Protein AF-A0A1H2UIV8-F1 (afdb_monomer_lite)

InterPro domains:
  IPR013785 Aldolase-type TIM barrel [G3DSA:3.20.20.70] (62-214)

Structure (mmCIF, N/CA/C/O backbone):
data_AF-A0A1H2UIV8-F1
#
_entry.id   AF-A0A1H2UIV8-F1
#
loop_
_atom_site.group_PDB
_atom_site.id
_atom_site.type_symbol
_atom_site.label_atom_id
_atom_site.label_alt_id
_atom_site.label_comp_id
_atom_site.label_asym_id
_atom_site.label_entity_id
_atom_site.label_seq_id
_atom_site.pdbx_PDB_ins_code
_atom_site.Cartn_x
_atom_site.Cartn_y
_atom_site.Cartn_z
_atom_site.occupancy
_atom_site.B_iso_or_equiv
_atom_site.auth_seq_id
_atom_site.auth_comp_id
_atom_site.auth_asym_id
_atom_site.auth_atom_id
_atom_site.pdbx_PDB_model_num
ATOM 1 N N . MET A 1 1 ? -12.395 -22.781 -63.099 1.00 47.41 1 MET A N 1
ATOM 2 C CA . MET A 1 1 ? -11.623 -22.324 -61.925 1.00 47.41 1 MET A CA 1
ATOM 3 C C . MET A 1 1 ? -11.195 -20.885 -62.172 1.00 47.41 1 MET A C 1
ATOM 5 O O . MET A 1 1 ? -10.240 -20.660 -62.896 1.00 47.41 1 MET A O 1
ATOM 9 N N . LEU A 1 2 ? -11.967 -19.926 -61.655 1.00 35.97 2 LEU A N 1
ATOM 10 C CA . LEU A 1 2 ? -11.591 -18.515 -61.537 1.00 35.97 2 LEU A CA 1
ATOM 11 C C . LEU A 1 2 ? -12.492 -17.921 -60.441 1.00 35.97 2 LEU A C 1
ATOM 13 O O . LEU A 1 2 ? -13.678 -17.691 -60.660 1.00 35.97 2 LEU A O 1
ATOM 17 N N . CYS A 1 3 ? -11.963 -17.813 -59.221 1.00 37.47 3 CYS A N 1
ATOM 18 C CA . CYS A 1 3 ? -12.680 -17.263 -58.073 1.00 37.47 3 CYS A CA 1
ATOM 19 C C . CYS A 1 3 ? -12.741 -15.738 -58.191 1.00 37.47 3 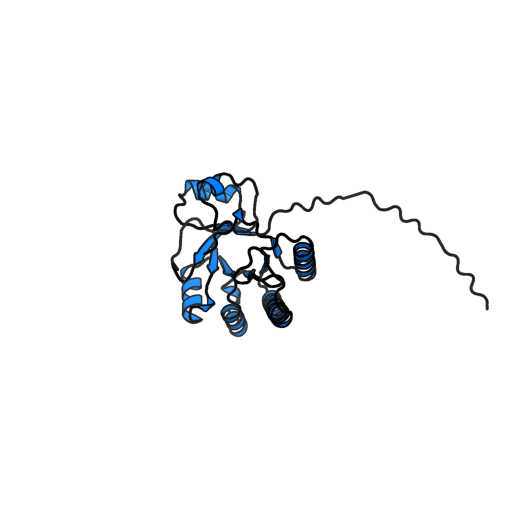CYS A C 1
ATOM 21 O O . CYS A 1 3 ? -11.736 -15.060 -57.983 1.00 37.47 3 CYS A O 1
ATOM 23 N N . LEU A 1 4 ? -13.921 -15.203 -58.503 1.00 37.12 4 LEU A N 1
ATOM 24 C CA . LEU A 1 4 ? -14.198 -13.772 -58.460 1.00 37.12 4 LEU A CA 1
ATOM 25 C C . LEU A 1 4 ? -14.588 -13.392 -57.021 1.00 37.12 4 LEU A C 1
ATOM 27 O O . LEU A 1 4 ? -15.715 -13.624 -56.587 1.00 37.12 4 LEU A O 1
ATOM 31 N N . PHE A 1 5 ? -13.638 -12.856 -56.254 1.00 44.06 5 PHE A N 1
ATOM 32 C CA . PHE A 1 5 ? -13.903 -12.296 -54.927 1.00 44.06 5 PHE A CA 1
ATOM 33 C C . PHE A 1 5 ? -14.648 -10.960 -55.067 1.00 44.06 5 PHE A C 1
ATOM 35 O O . PHE A 1 5 ? -14.071 -9.954 -55.476 1.00 44.06 5 PHE A O 1
ATOM 42 N N . LEU A 1 6 ? -15.929 -10.943 -54.694 1.00 41.44 6 LEU A N 1
ATOM 43 C CA . LEU A 1 6 ? -16.687 -9.715 -54.456 1.00 41.44 6 LEU A CA 1
ATOM 44 C C . LEU A 1 6 ? -16.214 -9.088 -53.135 1.00 41.44 6 LEU A C 1
ATOM 46 O O . LEU A 1 6 ? -16.536 -9.570 -52.050 1.00 41.44 6 LEU A O 1
ATOM 50 N N . LEU A 1 7 ? -15.442 -8.003 -53.225 1.00 42.12 7 LEU A N 1
ATOM 51 C CA . LEU A 1 7 ? -15.132 -7.133 -52.090 1.00 42.12 7 LEU A CA 1
ATOM 52 C C . LEU A 1 7 ? -16.384 -6.327 -51.722 1.00 42.12 7 LEU A C 1
ATOM 54 O O . LEU A 1 7 ? -16.645 -5.261 -52.276 1.00 42.12 7 LEU A O 1
ATOM 58 N N . VAL A 1 8 ? -17.163 -6.832 -50.765 1.00 48.50 8 VAL A N 1
ATOM 59 C CA . VAL A 1 8 ? -18.201 -6.041 -50.097 1.00 48.50 8 VAL A CA 1
ATOM 60 C C . VAL A 1 8 ? -17.497 -5.063 -49.156 1.00 48.50 8 VAL A C 1
ATOM 62 O O . VAL A 1 8 ? -17.043 -5.423 -48.070 1.00 48.50 8 VAL A O 1
ATOM 65 N N . GLY A 1 9 ? -17.363 -3.814 -49.602 1.00 37.59 9 GLY A N 1
ATOM 66 C CA . GLY A 1 9 ? -16.845 -2.710 -48.802 1.00 37.59 9 GLY A CA 1
ATOM 67 C C . GLY A 1 9 ? -17.795 -2.374 -47.656 1.00 37.59 9 GLY A C 1
ATOM 68 O O . GLY A 1 9 ? -18.683 -1.536 -47.798 1.00 37.59 9 GLY A O 1
ATOM 69 N N . CYS A 1 10 ? -17.597 -3.010 -46.503 1.00 34.31 10 CYS A N 1
ATOM 70 C CA . CYS A 1 10 ? -18.292 -2.660 -45.273 1.00 34.31 10 CYS A CA 1
ATOM 71 C C . CYS A 1 10 ? -17.684 -1.359 -44.718 1.00 34.31 10 CYS A C 1
ATOM 73 O O . CYS A 1 10 ? -16.711 -1.371 -43.966 1.00 34.31 10 CYS A O 1
ATOM 75 N N . HIS A 1 11 ? -18.232 -0.215 -45.132 1.00 40.38 11 HIS A N 1
ATOM 76 C CA . HIS A 1 11 ? -17.951 1.081 -44.515 1.00 40.38 11 HIS A CA 1
ATOM 77 C C . HIS A 1 11 ? -18.606 1.130 -43.129 1.00 40.38 11 HIS A C 1
ATOM 79 O O . HIS A 1 11 ? -19.715 1.640 -42.959 1.00 40.38 11 HIS A O 1
ATOM 85 N N . SER A 1 12 ? -17.919 0.617 -42.108 1.00 43.97 12 SER A N 1
ATOM 86 C CA . SER A 1 12 ? -18.290 0.908 -40.726 1.00 43.97 12 SER A CA 1
ATOM 87 C C . SER A 1 12 ? -17.950 2.370 -40.430 1.00 43.97 12 SER A C 1
ATOM 89 O O . SER A 1 12 ? -16.787 2.717 -40.210 1.00 43.97 12 SER A O 1
ATOM 91 N N . LYS A 1 13 ? -18.965 3.241 -40.425 1.00 35.44 13 LYS A N 1
ATOM 92 C CA . LYS A 1 13 ? -18.858 4.567 -39.801 1.00 35.44 13 LYS A CA 1
ATOM 93 C C . LYS A 1 13 ? -18.381 4.371 -38.353 1.00 35.44 13 LYS A C 1
ATOM 95 O O . LYS A 1 13 ? -18.940 3.514 -37.664 1.00 35.44 13 LYS A O 1
ATOM 100 N N . PRO A 1 14 ? -17.377 5.120 -37.865 1.00 34.34 14 PRO A N 1
ATOM 101 C CA . PRO A 1 14 ? -16.978 5.010 -36.473 1.00 34.34 14 PRO A CA 1
ATOM 102 C C . PRO A 1 14 ? -18.152 5.460 -35.603 1.00 34.34 14 PRO A C 1
ATOM 104 O O . PRO A 1 14 ? -18.616 6.595 -35.708 1.00 34.34 14 PRO A O 1
ATOM 107 N N . SER A 1 15 ? -18.650 4.536 -34.780 1.00 34.06 15 SER A N 1
ATOM 108 C CA . SER A 1 15 ? -19.688 4.794 -33.787 1.00 34.06 15 SER A CA 1
ATOM 109 C C . SER A 1 15 ? -19.256 5.957 -32.897 1.00 34.06 15 SER A C 1
ATOM 111 O O . SER A 1 15 ? -18.305 5.866 -32.120 1.00 34.06 15 SER A O 1
ATOM 113 N N . SER A 1 16 ? -19.952 7.075 -33.048 1.00 39.78 16 SER A N 1
ATOM 114 C CA . SER A 1 16 ? -19.760 8.304 -32.299 1.00 39.78 16 SER A CA 1
ATOM 115 C C . SER A 1 16 ? -20.585 8.291 -31.018 1.00 39.78 16 SER A C 1
ATOM 117 O O . SER A 1 16 ? -21.352 9.216 -30.801 1.00 39.78 16 SER A O 1
ATOM 119 N N . HIS A 1 17 ? -20.462 7.282 -30.157 1.00 33.59 17 HIS A N 1
ATOM 120 C CA . HIS A 1 17 ? -21.068 7.353 -28.829 1.00 33.59 17 HIS A CA 1
ATOM 121 C C . HIS A 1 17 ? -20.168 6.724 -27.775 1.00 33.59 17 HIS A C 1
ATOM 123 O O . HIS A 1 17 ? -19.656 5.623 -27.932 1.00 33.59 17 HIS A O 1
ATOM 129 N N . ILE A 1 18 ? -20.035 7.479 -26.683 1.00 37.38 18 ILE A N 1
ATOM 130 C CA . ILE A 1 18 ? -19.289 7.176 -25.466 1.00 37.38 18 ILE A CA 1
ATOM 131 C C . ILE A 1 18 ? -17.785 7.492 -25.579 1.00 37.38 18 ILE A C 1
ATOM 133 O O . ILE A 1 18 ? -16.895 6.647 -25.526 1.00 37.38 18 ILE A O 1
ATOM 137 N N . LYS A 1 19 ? -17.486 8.801 -25.595 1.00 30.59 19 LYS A N 1
ATOM 138 C CA . LYS A 1 19 ? -16.380 9.313 -24.774 1.00 30.59 19 LYS A CA 1
ATOM 139 C C . LYS A 1 19 ? -16.715 8.962 -23.324 1.00 30.59 19 LYS A C 1
ATOM 141 O O . LYS A 1 19 ? -17.246 9.804 -22.599 1.00 30.59 19 LYS A O 1
ATOM 146 N N . ASP A 1 20 ? -16.433 7.730 -22.914 1.00 32.09 20 ASP A N 1
ATOM 147 C CA . ASP A 1 20 ? -16.317 7.421 -21.501 1.00 32.09 20 ASP A CA 1
ATOM 148 C C . ASP A 1 20 ? -15.222 8.342 -20.996 1.00 32.09 20 ASP A C 1
ATOM 150 O O . ASP A 1 20 ? -14.027 8.168 -21.258 1.00 32.09 20 ASP A O 1
ATOM 154 N N . ARG A 1 21 ? -15.646 9.401 -20.306 1.00 31.81 21 ARG A N 1
ATOM 155 C CA . ARG A 1 21 ? -14.775 10.077 -19.368 1.00 31.81 21 ARG A CA 1
ATOM 156 C C . ARG A 1 21 ? -14.353 8.964 -18.432 1.00 31.81 21 ARG A C 1
ATOM 158 O O . ARG A 1 21 ? -15.127 8.561 -17.571 1.00 31.81 21 ARG A O 1
ATOM 165 N N . ILE A 1 22 ? -13.143 8.449 -18.627 1.00 31.48 22 ILE A N 1
ATOM 166 C CA . ILE A 1 22 ? -12.438 7.693 -17.606 1.00 31.48 22 ILE A CA 1
ATOM 167 C C . ILE A 1 22 ? -12.382 8.663 -16.433 1.00 31.48 22 ILE A C 1
ATOM 169 O O . ILE A 1 22 ? -11.531 9.553 -16.372 1.00 31.48 22 ILE A O 1
ATOM 173 N N . HIS A 1 23 ? -13.375 8.573 -15.553 1.00 31.38 23 HIS A N 1
ATOM 174 C CA . HIS A 1 23 ? -13.353 9.245 -14.281 1.00 31.38 23 HIS A CA 1
ATOM 175 C C . HIS A 1 23 ? -12.141 8.644 -13.589 1.00 31.38 23 HIS A C 1
ATOM 177 O O . HIS A 1 23 ? -12.182 7.521 -13.097 1.00 31.38 23 HIS A O 1
ATOM 183 N N . TYR A 1 24 ? -11.030 9.379 -13.616 1.00 39.09 24 TYR A N 1
ATOM 184 C CA . TYR A 1 24 ? -9.859 9.132 -12.792 1.00 39.09 24 TYR A CA 1
ATOM 185 C C . TYR A 1 24 ? -10.257 9.348 -11.325 1.00 39.09 24 TYR A C 1
ATOM 187 O O . TYR A 1 24 ? -9.780 10.272 -10.659 1.00 39.09 24 TYR A O 1
ATOM 195 N N . ASN A 1 25 ? -11.136 8.493 -10.803 1.00 47.69 25 ASN A N 1
ATOM 196 C CA . ASN A 1 25 ? -11.145 8.195 -9.390 1.00 47.69 25 ASN A CA 1
ATOM 197 C C . ASN A 1 25 ? -9.782 7.550 -9.154 1.00 47.69 25 ASN A C 1
ATOM 199 O O . ASN A 1 25 ? -9.491 6.470 -9.660 1.00 47.69 25 ASN A O 1
ATOM 203 N N . SER A 1 26 ? -8.864 8.284 -8.529 1.00 60.28 26 SER A N 1
ATOM 204 C CA . SER A 1 26 ? -7.561 7.704 -8.216 1.00 60.28 26 SER A CA 1
ATOM 205 C C . SER A 1 26 ? -7.791 6.578 -7.229 1.00 60.28 26 SER A C 1
ATOM 207 O O . SER A 1 26 ? -8.151 6.837 -6.082 1.00 60.28 26 SER A O 1
ATOM 209 N N . GLU A 1 27 ? -7.569 5.353 -7.695 1.00 82.19 27 GLU A N 1
ATOM 210 C CA . GLU A 1 27 ? -7.678 4.131 -6.899 1.00 82.19 27 GLU A CA 1
ATOM 211 C C . GLU A 1 27 ? -6.894 4.241 -5.592 1.00 82.19 27 GLU A C 1
ATOM 213 O O . GLU A 1 27 ? -7.384 3.870 -4.531 1.00 82.19 27 GLU A O 1
ATOM 218 N N . MET A 1 28 ? -5.711 4.856 -5.643 1.00 89.44 28 MET A N 1
ATOM 219 C CA . MET A 1 28 ? -4.940 5.170 -4.451 1.00 89.44 28 MET A CA 1
ATOM 220 C C . MET A 1 28 ? -4.302 6.558 -4.536 1.00 89.44 28 MET A C 1
ATOM 222 O O . MET A 1 28 ? -3.838 6.985 -5.597 1.00 89.44 28 MET A O 1
ATOM 226 N N . GLY A 1 29 ? -4.278 7.271 -3.414 1.00 90.62 29 GLY A N 1
ATOM 227 C CA . GLY A 1 29 ? -3.464 8.462 -3.205 1.00 90.62 29 GLY A CA 1
ATOM 228 C C . GLY A 1 29 ? -2.540 8.251 -2.017 1.00 90.62 29 GLY A C 1
ATOM 229 O O . GLY A 1 29 ? -3.022 7.992 -0.925 1.00 90.62 29 GLY A O 1
ATOM 230 N N . ILE A 1 30 ? -1.227 8.381 -2.207 1.00 91.56 30 ILE A N 1
ATOM 231 C CA . ILE A 1 30 ? -0.257 8.388 -1.103 1.00 91.56 30 ILE A CA 1
ATOM 232 C C . ILE A 1 30 ? 0.207 9.824 -0.899 1.00 91.56 30 ILE A C 1
ATOM 234 O O . ILE A 1 30 ? 0.962 10.338 -1.720 1.00 91.56 30 ILE A O 1
ATOM 238 N N . LEU A 1 31 ? -0.282 10.471 0.160 1.00 91.75 31 LEU A N 1
ATOM 239 C CA . LEU A 1 31 ? -0.036 11.879 0.497 1.00 91.75 31 LEU A CA 1
ATOM 240 C C . LEU A 1 31 ? 0.735 12.018 1.820 1.00 91.75 31 LEU A C 1
ATOM 242 O O . LEU A 1 31 ? 0.521 12.946 2.595 1.00 91.75 31 LEU A O 1
ATOM 246 N N . THR A 1 32 ? 1.636 11.083 2.109 1.00 89.81 32 THR A N 1
ATOM 247 C CA . THR A 1 32 ? 2.347 11.001 3.396 1.00 89.81 32 THR A CA 1
ATOM 248 C C . THR A 1 32 ? 3.372 12.115 3.598 1.00 89.81 32 THR A C 1
ATOM 250 O O . THR A 1 32 ? 3.839 12.309 4.714 1.00 89.81 32 THR A O 1
ATOM 253 N N . GLY A 1 33 ? 3.729 12.834 2.528 1.00 84.88 33 GLY A N 1
ATOM 254 C CA . GLY A 1 33 ? 4.638 13.979 2.576 1.00 84.88 33 GLY A CA 1
ATOM 255 C C . GLY A 1 33 ? 3.985 15.345 2.715 1.00 84.88 33 GLY A C 1
ATOM 256 O O . GLY A 1 33 ? 4.703 16.336 2.837 1.00 84.88 33 GLY A O 1
ATOM 257 N N . MET A 1 34 ? 2.657 15.422 2.630 1.00 87.56 34 MET A N 1
ATOM 258 C CA . MET A 1 34 ? 1.950 16.695 2.729 1.00 87.56 34 MET A CA 1
ATOM 259 C C . MET A 1 34 ? 1.847 17.139 4.186 1.00 87.56 34 MET A C 1
ATOM 261 O O . MET A 1 34 ? 1.548 16.339 5.074 1.00 87.56 34 MET A O 1
ATOM 265 N N . LYS A 1 35 ? 2.049 18.436 4.423 1.00 89.81 35 LYS A N 1
ATOM 266 C CA . LYS A 1 35 ? 1.724 19.067 5.705 1.00 89.81 35 LYS A CA 1
ATOM 267 C C . LYS A 1 35 ? 0.205 19.098 5.906 1.00 89.81 35 LYS A C 1
ATOM 269 O O . LYS A 1 35 ? -0.557 19.062 4.938 1.00 89.81 35 LYS A O 1
ATOM 274 N N . LYS A 1 36 ? -0.241 19.217 7.160 1.00 93.06 36 LYS A N 1
ATOM 275 C CA . LYS A 1 36 ? -1.670 19.284 7.515 1.00 93.06 36 LYS A CA 1
ATOM 276 C C . LYS A 1 36 ? -2.423 20.353 6.712 1.00 93.06 36 LYS A C 1
ATOM 278 O O . LYS A 1 36 ? -3.457 20.053 6.130 1.00 93.06 36 LYS A O 1
ATOM 283 N N . ASP A 1 37 ? -1.893 21.569 6.616 1.00 92.25 37 ASP A N 1
ATOM 284 C CA . ASP A 1 37 ? -2.519 22.679 5.882 1.00 92.25 37 ASP A CA 1
ATOM 285 C C . ASP A 1 37 ? -2.687 22.395 4.378 1.00 92.25 37 ASP A C 1
ATOM 287 O O . ASP A 1 37 ? -3.613 22.903 3.749 1.00 92.25 37 ASP A O 1
ATOM 291 N N . GLN A 1 38 ? -1.816 21.564 3.801 1.00 91.81 38 GLN A N 1
ATOM 292 C CA . GLN A 1 38 ? -1.924 21.095 2.420 1.00 91.81 38 GLN A CA 1
ATOM 293 C C . GLN A 1 38 ? -2.959 19.972 2.294 1.00 91.81 38 GLN A C 1
ATOM 295 O O . GLN A 1 38 ? -3.763 19.983 1.360 1.00 91.81 38 GLN A O 1
ATOM 300 N N . LEU A 1 39 ? -2.976 19.031 3.246 1.00 93.06 39 LEU A N 1
ATOM 301 C CA . LEU A 1 39 ? -3.976 17.961 3.312 1.00 93.06 39 LEU A CA 1
ATOM 302 C C . LEU A 1 39 ? -5.395 18.527 3.434 1.00 93.06 39 LEU A C 1
ATOM 304 O O . LEU A 1 39 ? -6.294 18.048 2.752 1.00 93.06 39 LEU A O 1
ATOM 308 N N . MET A 1 40 ? -5.593 19.592 4.214 1.00 95.31 40 MET A N 1
ATOM 309 C CA . MET A 1 40 ? -6.903 20.241 4.389 1.00 95.31 40 MET A CA 1
ATOM 310 C C . MET A 1 40 ? -7.373 21.045 3.164 1.00 95.31 40 MET A C 1
ATOM 312 O O . MET A 1 40 ? -8.449 21.636 3.174 1.00 95.31 40 MET A O 1
ATOM 316 N N . LYS A 1 41 ? -6.581 21.078 2.087 1.00 94.25 41 LYS A N 1
ATOM 317 C CA . LYS A 1 41 ? -6.914 21.756 0.823 1.00 94.25 41 LYS A CA 1
ATOM 318 C C . LYS A 1 41 ? -7.116 20.778 -0.334 1.00 94.25 41 LYS A C 1
ATOM 320 O O . LYS A 1 41 ? -7.303 21.213 -1.475 1.00 94.25 41 LYS A O 1
ATOM 325 N N . ILE A 1 42 ? -7.052 19.465 -0.089 1.00 92.00 42 ILE A N 1
ATOM 326 C CA . ILE A 1 42 ? -7.248 18.486 -1.160 1.00 92.00 42 ILE A CA 1
ATOM 327 C C . ILE A 1 42 ? -8.678 18.587 -1.697 1.00 92.00 42 ILE A C 1
ATOM 329 O O . ILE A 1 42 ? -9.647 18.633 -0.952 1.00 92.00 42 ILE A O 1
ATOM 333 N N . LYS A 1 43 ? -8.805 18.622 -3.024 1.00 90.31 43 LYS A N 1
ATOM 334 C CA . LYS A 1 43 ? -10.109 18.611 -3.709 1.00 90.31 43 LYS A CA 1
ATOM 335 C C . LYS A 1 43 ? -10.434 17.243 -4.299 1.00 90.31 43 LYS A C 1
ATOM 337 O O . LYS A 1 43 ? -11.593 16.887 -4.478 1.00 90.31 43 LYS A O 1
ATOM 342 N N . LYS A 1 44 ? -9.392 16.474 -4.621 1.00 88.88 44 LYS A N 1
ATOM 343 C CA . LYS A 1 44 ? -9.517 15.174 -5.274 1.00 88.88 44 LYS A CA 1
ATOM 344 C C . LYS A 1 44 ? -10.083 14.137 -4.302 1.00 88.88 44 LYS A C 1
ATOM 346 O O . LYS A 1 44 ? -9.710 14.141 -3.133 1.00 88.88 44 LYS A O 1
ATOM 351 N N . LYS A 1 45 ? -10.945 13.252 -4.807 1.00 91.38 45 LYS A N 1
ATOM 352 C CA . LYS A 1 45 ? -11.401 12.055 -4.096 1.00 91.38 45 LYS A CA 1
ATOM 353 C C . LYS A 1 45 ? -10.557 10.838 -4.478 1.00 91.38 45 LYS A C 1
ATOM 355 O O . LYS A 1 45 ? -10.056 10.741 -5.603 1.00 91.38 45 LYS A O 1
ATOM 360 N N . TYR A 1 46 ? -10.394 9.929 -3.531 1.00 91.88 46 TYR A N 1
ATOM 361 C CA . TYR A 1 46 ? -9.608 8.711 -3.675 1.00 91.88 46 TYR A CA 1
ATOM 362 C C . TYR A 1 46 ? -10.429 7.508 -3.224 1.00 91.88 46 TYR A C 1
ATOM 364 O O . TYR A 1 46 ? -11.201 7.604 -2.273 1.00 91.88 46 TYR A O 1
ATOM 372 N N . ASN A 1 47 ? -10.240 6.358 -3.865 1.00 92.31 47 ASN A N 1
ATOM 373 C CA . ASN A 1 47 ? -10.813 5.122 -3.336 1.00 92.31 47 ASN A CA 1
ATOM 374 C C . ASN A 1 47 ? -10.057 4.719 -2.054 1.00 92.31 47 ASN A C 1
ATOM 376 O O . ASN A 1 47 ? -10.652 4.552 -0.994 1.00 92.31 47 ASN A O 1
ATOM 380 N N . ARG A 1 48 ? -8.720 4.705 -2.111 1.00 93.88 48 ARG A N 1
ATOM 381 C CA . ARG A 1 48 ? -7.832 4.514 -0.956 1.00 93.88 48 ARG A CA 1
ATOM 382 C C . ARG A 1 48 ? -6.946 5.748 -0.768 1.00 93.88 48 ARG A C 1
ATOM 384 O O . ARG A 1 48 ? -6.225 6.140 -1.683 1.00 93.88 48 ARG A O 1
ATOM 391 N N . LEU A 1 49 ? -6.965 6.375 0.402 1.00 95.38 49 LEU A N 1
ATOM 392 C CA . LEU A 1 49 ? -6.097 7.516 0.719 1.00 95.38 49 LEU A CA 1
ATOM 393 C C . LEU A 1 49 ? -5.140 7.151 1.851 1.00 95.38 49 LEU A C 1
ATOM 395 O O . LEU A 1 49 ? -5.585 6.822 2.940 1.00 95.38 49 LEU A O 1
ATOM 399 N N . VAL A 1 50 ? -3.835 7.242 1.607 1.00 95.44 50 VAL A N 1
ATOM 400 C CA . VAL A 1 50 ? -2.774 7.006 2.590 1.00 95.44 50 VAL A CA 1
ATO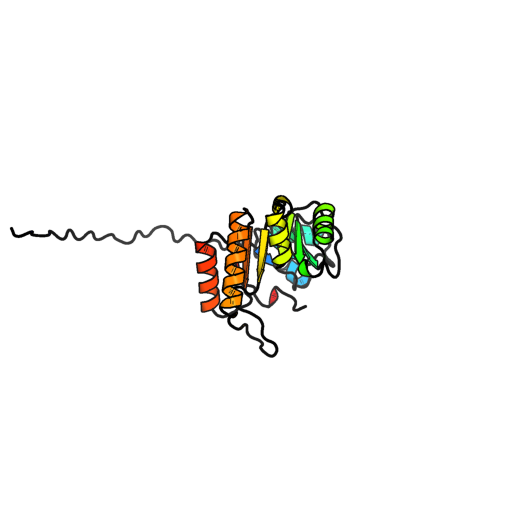M 401 C C . VAL A 1 50 ? -2.180 8.342 3.024 1.00 95.44 50 VAL A C 1
ATOM 403 O O . VAL A 1 50 ? -1.707 9.117 2.188 1.00 95.44 50 VAL A O 1
ATOM 406 N N . VAL A 1 51 ? -2.157 8.603 4.328 1.00 95.56 51 VAL A N 1
ATOM 407 C CA . VAL A 1 51 ? -1.595 9.828 4.925 1.00 95.56 51 VAL A CA 1
ATOM 408 C C . VAL A 1 51 ? -0.719 9.500 6.133 1.00 95.56 51 VAL A C 1
ATOM 410 O O . VAL A 1 51 ? -0.784 8.405 6.691 1.00 95.56 51 VAL A O 1
ATOM 413 N N . SER A 1 52 ? 0.114 10.456 6.547 1.00 93.38 52 SER A N 1
ATOM 414 C CA . SER A 1 52 ? 0.725 10.411 7.879 1.00 93.38 52 SER A CA 1
ATOM 415 C C . SER A 1 52 ? -0.343 10.735 8.925 1.00 93.38 52 SER A C 1
ATOM 417 O O . SER A 1 52 ? -1.097 11.687 8.743 1.00 93.38 52 SER A O 1
ATOM 419 N N . SER A 1 53 ? -0.409 9.968 10.014 1.00 92.31 53 SER A N 1
ATOM 420 C CA . SER A 1 53 ? -1.350 10.213 11.117 1.00 92.31 53 SER A CA 1
ATOM 421 C C . SER A 1 53 ? -0.886 11.316 12.075 1.00 92.31 53 SER A C 1
ATOM 423 O O . SER A 1 53 ? -1.692 11.862 12.829 1.00 92.31 53 SER A O 1
ATOM 425 N N . LYS A 1 54 ? 0.410 11.658 12.063 1.00 90.50 54 LYS A N 1
ATOM 426 C CA . LYS A 1 54 ? 1.013 12.580 13.031 1.00 90.50 54 LYS A CA 1
ATOM 427 C C . LYS A 1 54 ? 0.386 13.975 12.938 1.00 90.50 54 LYS A C 1
ATOM 429 O O . LYS A 1 54 ? 0.473 14.629 11.903 1.00 90.50 54 LYS A O 1
ATOM 434 N N . GLY A 1 55 ? -0.168 14.447 14.055 1.00 90.94 55 GLY A N 1
ATOM 435 C CA . GLY A 1 55 ? -0.709 15.804 14.187 1.00 90.94 55 GLY A CA 1
ATOM 436 C C . GLY A 1 55 ? -2.096 16.018 13.571 1.00 90.94 55 GLY A C 1
ATOM 437 O O . GLY A 1 55 ? -2.506 17.170 13.439 1.00 90.94 55 GLY A O 1
ATOM 438 N N . LEU A 1 56 ? -2.806 14.949 13.191 1.00 95.69 56 LEU A N 1
ATOM 439 C CA . LEU A 1 56 ? -4.192 15.033 12.723 1.00 95.69 56 LEU A CA 1
ATOM 440 C C . LEU A 1 56 ? -5.176 14.901 13.894 1.00 95.69 56 LEU A C 1
ATOM 442 O O . LEU A 1 56 ? -5.081 13.964 14.689 1.00 95.69 56 LEU A O 1
ATOM 446 N N . SER A 1 57 ? -6.129 15.827 13.986 1.00 96.38 57 SER A N 1
ATOM 447 C CA . SER A 1 57 ? -7.252 15.771 14.927 1.00 96.38 57 SER A CA 1
ATOM 448 C C . SER A 1 57 ? -8.410 14.934 14.373 1.00 96.38 57 SER A C 1
ATOM 450 O O . SER A 1 57 ? -8.399 14.496 13.219 1.00 96.38 57 SER A O 1
ATOM 452 N N . LYS A 1 58 ? -9.454 14.718 15.181 1.00 96.50 58 LYS A N 1
ATOM 453 C CA . LYS A 1 58 ? -10.666 14.015 14.729 1.00 96.50 58 LYS A CA 1
ATOM 454 C C . LYS A 1 58 ? -11.372 14.769 13.599 1.00 96.50 58 LYS A C 1
ATOM 456 O O . LYS A 1 58 ? -11.873 14.141 12.670 1.00 96.50 58 LYS A O 1
ATOM 461 N N . GLU A 1 59 ? -11.372 16.095 13.652 1.00 97.31 59 GLU A N 1
ATOM 462 C CA . GLU A 1 59 ? -11.966 16.981 12.648 1.00 97.31 59 GLU A CA 1
ATOM 463 C C . GLU A 1 59 ? -11.193 16.899 11.328 1.00 97.31 59 GLU A C 1
ATOM 465 O O . GLU A 1 59 ? -11.806 16.817 10.262 1.00 97.31 59 GLU A O 1
ATOM 470 N N . ASP A 1 60 ? -9.859 16.819 11.389 1.00 97.75 60 ASP A N 1
ATOM 471 C CA . ASP A 1 60 ? -9.027 16.606 10.200 1.00 97.75 60 ASP A CA 1
ATOM 472 C C . ASP A 1 60 ? -9.349 15.256 9.540 1.00 97.75 60 ASP A C 1
ATOM 474 O O . ASP A 1 60 ? -9.490 15.164 8.320 1.00 97.75 60 ASP A O 1
ATOM 478 N N . LEU A 1 61 ? -9.506 14.195 10.341 1.00 97.81 61 LEU A N 1
ATOM 479 C CA . LEU A 1 61 ? -9.892 12.875 9.835 1.00 97.81 61 LEU A CA 1
ATOM 480 C C . LEU A 1 61 ? -11.305 12.893 9.240 1.00 97.81 61 LEU A C 1
ATOM 482 O O . LEU A 1 61 ? -11.532 12.287 8.193 1.00 97.81 61 LEU A O 1
ATOM 486 N N . ALA A 1 62 ? -12.244 13.615 9.856 1.00 97.38 62 ALA A N 1
ATOM 487 C CA . ALA A 1 62 ? -13.592 13.796 9.323 1.00 97.38 62 ALA A CA 1
ATOM 488 C C . ALA A 1 62 ? -13.577 14.537 7.977 1.00 97.38 62 ALA A C 1
ATOM 490 O O . ALA A 1 62 ? -14.314 14.163 7.063 1.00 97.38 62 ALA A O 1
ATOM 491 N N . PHE A 1 63 ? -12.710 15.542 7.818 1.00 97.56 63 PHE A N 1
ATOM 492 C CA . PHE A 1 63 ? -12.477 16.189 6.529 1.00 97.56 63 PHE A CA 1
ATOM 493 C C . PHE A 1 63 ? -11.920 15.194 5.502 1.00 97.56 63 PHE A C 1
ATOM 495 O O . PHE A 1 63 ? -12.513 15.022 4.439 1.00 97.56 63 PHE A O 1
ATOM 502 N N . LEU A 1 64 ? -10.838 14.478 5.823 1.00 97.19 64 LEU A N 1
ATOM 503 C CA . LEU A 1 64 ? -10.201 13.524 4.903 1.00 97.19 64 LEU A CA 1
ATOM 504 C C . LEU A 1 64 ? -11.144 12.393 4.471 1.00 97.19 64 LEU A C 1
ATOM 506 O O . LEU A 1 64 ? -11.110 11.989 3.309 1.00 97.19 64 LEU A O 1
ATOM 510 N N . ARG A 1 65 ? -12.036 11.933 5.357 1.00 95.62 65 ARG A N 1
ATOM 511 C CA . ARG A 1 65 ? -13.074 10.935 5.040 1.00 95.62 65 ARG A CA 1
ATOM 512 C C . ARG A 1 65 ? -14.050 11.400 3.956 1.00 95.62 65 ARG A C 1
ATOM 514 O O . ARG A 1 65 ? -14.530 10.580 3.188 1.00 95.62 65 ARG A O 1
ATOM 521 N N . LYS A 1 66 ? -14.294 12.705 3.798 1.00 95.69 66 LYS A N 1
ATOM 522 C CA . LYS A 1 66 ? -15.107 13.226 2.675 1.00 95.69 66 LYS A CA 1
ATOM 523 C C . LYS A 1 66 ? -14.411 13.065 1.314 1.00 95.69 66 LYS A C 1
ATOM 525 O O . LY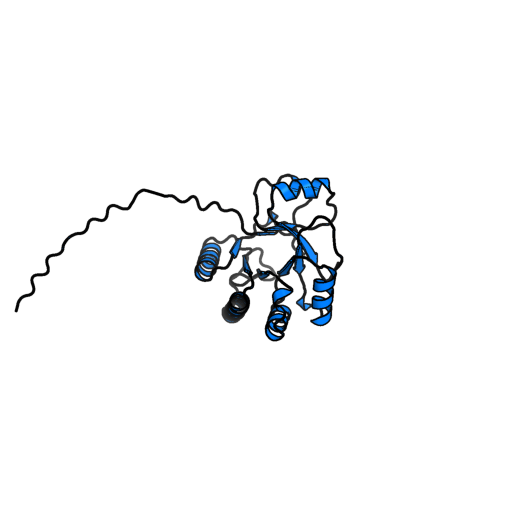S A 1 66 ? -15.058 13.162 0.266 1.00 95.69 66 LYS A O 1
ATOM 530 N N . HIS A 1 67 ? -13.101 12.817 1.329 1.00 94.62 67 HIS A N 1
ATOM 531 C CA . HIS A 1 67 ? -12.236 12.691 0.159 1.00 94.62 67 HIS A CA 1
ATOM 532 C C . HIS A 1 67 ? -11.685 11.274 -0.048 1.00 94.62 67 HIS A C 1
ATOM 534 O O . HIS A 1 67 ? -10.890 11.070 -0.968 1.00 94.62 67 HIS A O 1
ATOM 540 N N . ALA A 1 68 ? -12.098 10.297 0.760 1.00 95.44 68 ALA A N 1
ATOM 541 C CA . ALA A 1 68 ? -11.601 8.930 0.686 1.00 95.44 68 ALA A CA 1
ATOM 542 C C . ALA A 1 68 ? -12.704 7.912 0.992 1.00 95.44 68 ALA A C 1
ATOM 544 O O . ALA A 1 68 ? -13.386 8.057 2.001 1.00 95.44 68 ALA A O 1
ATOM 545 N N . ASN A 1 69 ? -12.838 6.857 0.181 1.00 95.19 69 ASN A N 1
ATOM 546 C CA . ASN A 1 69 ? -13.714 5.734 0.548 1.00 95.19 69 ASN A CA 1
ATOM 547 C C . ASN A 1 69 ? -13.109 4.925 1.703 1.00 95.19 69 ASN A C 1
ATOM 549 O O . ASN A 1 69 ? -13.820 4.519 2.616 1.00 95.19 69 ASN A O 1
ATOM 553 N N . LYS A 1 70 ? -11.789 4.708 1.660 1.00 96.50 70 LYS A N 1
ATOM 554 C CA . LYS A 1 70 ? -11.001 4.129 2.749 1.00 96.50 70 LYS A CA 1
ATOM 555 C C . LYS A 1 70 ? -9.794 5.007 3.063 1.00 96.50 70 LYS A C 1
ATOM 557 O O . LYS A 1 70 ? -9.025 5.368 2.164 1.00 96.50 70 LYS A O 1
ATOM 562 N N . LEU A 1 71 ? -9.601 5.315 4.338 1.00 97.56 71 LEU A N 1
ATOM 563 C CA . LEU A 1 71 ? -8.499 6.122 4.850 1.00 97.56 71 LEU A CA 1
ATOM 564 C C . LEU A 1 71 ? -7.479 5.240 5.583 1.00 97.56 71 LEU A C 1
ATOM 566 O O . LEU A 1 71 ? -7.808 4.569 6.558 1.00 97.56 71 LEU A O 1
ATOM 570 N N . TYR A 1 72 ? -6.226 5.286 5.140 1.00 98.00 72 TYR A N 1
ATOM 571 C CA . TYR A 1 72 ? -5.110 4.503 5.664 1.00 98.00 72 TYR A CA 1
ATOM 572 C C . TYR A 1 72 ? -4.090 5.395 6.362 1.00 98.00 72 TYR A C 1
ATOM 574 O O . TYR A 1 72 ? -3.667 6.421 5.820 1.00 98.00 72 TYR A O 1
ATOM 582 N N . ALA A 1 73 ? -3.635 4.962 7.534 1.00 97.62 73 ALA A N 1
ATOM 583 C CA . ALA A 1 73 ? -2.469 5.554 8.176 1.00 97.62 73 ALA A CA 1
ATOM 584 C C . ALA A 1 73 ? -1.203 4.863 7.668 1.00 97.62 73 ALA A C 1
ATOM 586 O O . ALA A 1 73 ? -1.115 3.632 7.658 1.00 97.62 73 ALA A O 1
ATOM 587 N N . LYS A 1 74 ? -0.195 5.644 7.276 1.00 96.25 74 LYS A N 1
ATOM 588 C CA . LYS A 1 74 ? 1.154 5.109 7.079 1.00 96.25 74 LYS A CA 1
ATOM 589 C C . LYS A 1 74 ? 1.745 4.713 8.432 1.00 96.25 74 LYS A C 1
ATOM 591 O O . LYS A 1 74 ? 1.796 5.539 9.340 1.00 96.25 74 LYS A O 1
ATOM 596 N N . ILE A 1 75 ? 2.263 3.491 8.508 1.00 96.44 75 ILE A N 1
ATOM 597 C CA . ILE A 1 75 ? 3.095 3.005 9.610 1.00 96.44 75 ILE A CA 1
ATOM 598 C C . ILE A 1 75 ? 4.483 2.702 9.040 1.00 96.44 75 ILE A C 1
ATOM 600 O O . ILE A 1 75 ? 4.653 1.791 8.230 1.00 96.44 75 ILE A O 1
ATOM 604 N N . ASP A 1 76 ? 5.473 3.496 9.450 1.00 95.38 76 ASP A N 1
ATOM 605 C CA . ASP A 1 76 ? 6.885 3.176 9.233 1.00 95.38 76 ASP A CA 1
ATOM 606 C C . ASP A 1 76 ? 7.335 2.256 10.363 1.00 95.38 76 ASP A C 1
ATOM 608 O O . ASP A 1 76 ? 7.517 2.731 11.484 1.00 95.38 76 ASP A O 1
ATOM 612 N N . MET A 1 77 ? 7.500 0.959 10.071 1.00 95.50 77 MET A N 1
ATOM 613 C CA . MET A 1 77 ? 7.752 -0.060 11.097 1.00 95.50 77 MET A CA 1
ATOM 614 C C . MET A 1 77 ? 9.000 0.215 11.943 1.00 95.50 77 MET A C 1
ATOM 616 O O . MET A 1 77 ? 9.055 -0.229 13.085 1.00 95.50 77 MET A O 1
ATOM 620 N N . ARG A 1 78 ? 9.951 0.995 11.413 1.00 95.56 78 ARG A N 1
ATOM 621 C CA . ARG A 1 78 ? 11.167 1.437 12.114 1.00 95.56 78 ARG A CA 1
ATOM 622 C C . ARG A 1 78 ? 10.915 2.474 13.206 1.00 95.56 78 ARG A C 1
ATOM 624 O O . ARG A 1 78 ? 11.776 2.688 14.051 1.00 95.56 78 ARG A O 1
ATOM 631 N N . LYS A 1 79 ? 9.782 3.176 13.151 1.00 92.88 79 LYS A N 1
ATOM 632 C CA . LYS A 1 79 ? 9.473 4.331 14.011 1.00 92.88 79 LYS A CA 1
ATOM 633 C C . LYS A 1 79 ? 8.304 4.067 14.941 1.00 92.88 79 LYS A C 1
ATOM 635 O O . LYS A 1 79 ? 8.345 4.471 16.095 1.00 92.88 79 LYS A O 1
ATOM 640 N N . ASP A 1 80 ? 7.253 3.443 14.425 1.00 89.06 80 ASP A N 1
ATOM 641 C CA . ASP A 1 80 ? 6.041 3.148 15.177 1.00 89.06 80 ASP A CA 1
ATOM 642 C C . ASP A 1 80 ? 5.391 1.883 14.609 1.00 89.06 80 ASP A C 1
ATOM 644 O O . ASP A 1 80 ? 5.533 1.573 13.427 1.00 89.06 80 ASP A O 1
ATOM 648 N N . ARG A 1 81 ? 4.691 1.138 15.460 1.00 91.50 81 ARG A N 1
ATOM 649 C CA . ARG A 1 81 ? 3.924 -0.070 15.114 1.00 91.50 81 ARG A CA 1
ATOM 650 C C . ARG A 1 81 ? 2.547 -0.078 15.788 1.00 91.50 81 ARG A C 1
ATOM 652 O O . ARG A 1 81 ? 1.844 -1.084 15.745 1.00 91.50 81 ARG A O 1
ATOM 659 N N . ASN A 1 82 ? 2.168 1.031 16.422 1.00 92.06 82 ASN A N 1
ATOM 660 C CA . ASN A 1 82 ? 0.959 1.132 17.220 1.00 92.06 82 ASN A CA 1
ATOM 661 C C . ASN A 1 82 ? -0.273 1.460 16.379 1.00 92.06 82 ASN A C 1
ATOM 663 O O . ASN A 1 82 ? -0.232 2.147 15.356 1.00 92.06 82 ASN A O 1
ATOM 667 N N . LYS A 1 83 ? -1.417 0.997 16.878 1.00 93.81 83 LYS A N 1
ATOM 668 C CA . LYS A 1 83 ? -2.722 1.296 16.303 1.00 93.81 83 LYS A CA 1
ATOM 669 C C . LYS A 1 83 ? -3.086 2.764 16.543 1.00 93.81 83 LYS A C 1
ATOM 671 O O . LYS A 1 83 ? -3.154 3.210 17.686 1.00 93.81 83 LYS A O 1
ATOM 676 N N . VAL A 1 84 ? -3.422 3.491 15.478 1.00 94.00 84 VAL A N 1
ATOM 677 C CA . VAL A 1 84 ? -4.023 4.836 15.564 1.00 94.00 84 VAL A CA 1
ATOM 678 C C . VAL A 1 84 ? -5.507 4.805 15.199 1.00 94.00 84 VAL A C 1
ATOM 680 O O . VAL A 1 84 ? -5.904 4.158 14.230 1.00 94.00 84 VAL A O 1
ATOM 683 N N . LYS A 1 85 ? -6.342 5.491 15.987 1.00 93.38 85 LYS A N 1
ATOM 684 C CA . LYS A 1 85 ? -7.805 5.517 15.809 1.00 93.38 85 LYS A CA 1
ATOM 685 C C . LYS A 1 85 ? -8.217 6.372 14.603 1.00 93.38 85 LYS A C 1
ATOM 687 O O . LYS A 1 85 ? -7.520 7.309 14.232 1.00 93.38 85 LYS A O 1
ATOM 692 N N . GLY A 1 86 ? -9.389 6.075 14.038 1.00 95.19 86 GLY A N 1
ATOM 693 C CA . GLY A 1 86 ? -10.013 6.873 12.973 1.00 95.19 86 GLY A CA 1
ATOM 694 C C . GLY A 1 86 ? -9.609 6.497 11.542 1.00 95.19 86 GLY A C 1
ATOM 695 O O . GLY A 1 86 ? -10.115 7.110 10.600 1.00 95.19 86 GLY A O 1
ATOM 696 N N . PHE A 1 87 ? -8.780 5.465 11.375 1.00 97.69 87 PHE A N 1
ATOM 697 C CA . PHE A 1 87 ? -8.365 4.902 10.088 1.00 97.69 87 PHE A CA 1
ATOM 698 C C . PHE A 1 87 ? -9.027 3.544 9.834 1.00 97.69 87 PHE A C 1
ATOM 700 O O . PHE A 1 87 ? -9.300 2.804 10.776 1.00 97.69 87 PHE A O 1
ATOM 707 N N . ASP A 1 88 ? -9.262 3.222 8.564 1.00 97.81 88 ASP A N 1
ATOM 708 C CA . ASP A 1 88 ? -9.882 1.963 8.122 1.00 97.81 88 ASP A CA 1
ATOM 709 C C . ASP A 1 88 ? -8.831 0.861 7.864 1.00 97.81 88 ASP A C 1
ATOM 711 O O . ASP A 1 88 ? -9.151 -0.325 7.722 1.00 97.81 88 ASP A O 1
ATOM 715 N N . GLY A 1 89 ? -7.555 1.250 7.803 1.00 98.00 89 GLY A N 1
ATOM 716 C CA . GLY A 1 89 ? -6.437 0.345 7.590 1.00 98.00 89 GLY A CA 1
ATOM 717 C C . GLY A 1 89 ? -5.074 1.011 7.736 1.00 98.00 89 GLY A C 1
ATOM 718 O O . GLY A 1 89 ? -4.958 2.207 8.026 1.00 98.00 89 GLY A O 1
ATOM 719 N N . TYR A 1 90 ? -4.032 0.219 7.502 1.00 98.44 90 TYR A N 1
ATOM 720 C CA . TYR A 1 90 ? -2.643 0.635 7.628 1.00 98.44 90 TYR A CA 1
ATOM 721 C C . TYR A 1 90 ? -1.832 0.310 6.379 1.00 98.44 90 TYR A C 1
ATOM 723 O O . TYR A 1 90 ? -1.975 -0.746 5.763 1.00 98.44 90 TYR A O 1
ATOM 731 N N . PHE A 1 91 ? -0.968 1.249 6.016 1.00 97.69 91 PHE A N 1
ATOM 732 C CA . PHE A 1 91 ? -0.002 1.124 4.935 1.00 97.69 91 PHE A CA 1
ATOM 733 C C . PHE A 1 91 ? 1.385 0.946 5.555 1.00 97.69 91 PHE A C 1
ATOM 735 O O . PHE A 1 91 ? 1.980 1.916 6.035 1.00 97.69 91 PHE A O 1
ATOM 742 N N . LEU A 1 92 ? 1.859 -0.298 5.610 1.00 97.94 92 LEU A N 1
ATOM 743 C CA . LEU A 1 92 ? 3.086 -0.682 6.312 1.00 97.94 92 LEU A CA 1
ATOM 744 C C . LEU A 1 92 ? 4.288 -0.556 5.380 1.00 97.94 92 LEU A C 1
ATOM 746 O O . LEU A 1 92 ? 4.299 -1.134 4.295 1.00 97.94 92 LEU A O 1
ATOM 750 N N . THR A 1 93 ? 5.311 0.169 5.821 1.00 96.62 93 THR A N 1
ATOM 751 C CA . THR A 1 93 ? 6.585 0.325 5.104 1.00 96.62 93 THR A CA 1
ATOM 752 C C . THR A 1 93 ? 7.734 -0.286 5.908 1.00 96.62 93 THR A C 1
ATOM 754 O O . THR A 1 93 ? 7.650 -0.326 7.136 1.00 96.62 93 THR A O 1
ATOM 757 N N . HIS A 1 94 ? 8.825 -0.671 5.236 1.00 96.31 94 HIS A N 1
ATOM 758 C CA . HIS A 1 94 ? 10.046 -1.220 5.857 1.00 96.31 94 HIS A CA 1
ATOM 759 C C . HIS A 1 94 ? 9.827 -2.545 6.603 1.00 96.31 94 HIS A C 1
ATOM 761 O O . HIS A 1 94 ? 10.447 -2.823 7.623 1.00 96.31 94 HIS A O 1
ATOM 767 N N . THR A 1 95 ? 8.925 -3.383 6.093 1.00 97.06 95 THR A N 1
ATOM 768 C CA . THR A 1 95 ? 8.679 -4.731 6.638 1.00 97.06 95 THR A CA 1
ATOM 769 C C . THR A 1 95 ? 9.889 -5.656 6.502 1.00 97.06 95 THR A C 1
ATOM 771 O O . THR A 1 95 ? 10.017 -6.620 7.244 1.00 97.06 95 THR A O 1
ATOM 774 N N . GLU A 1 96 ? 10.764 -5.381 5.535 1.00 94.12 96 GLU A N 1
ATOM 775 C CA . GLU A 1 96 ? 11.981 -6.137 5.246 1.00 94.12 96 GLU A CA 1
ATOM 776 C C . GLU A 1 96 ? 13.059 -6.022 6.330 1.00 94.12 96 GLU A C 1
ATOM 778 O O . GLU A 1 96 ? 13.947 -6.869 6.366 1.00 94.12 96 GLU A O 1
ATOM 783 N N . ASP A 1 97 ? 12.955 -5.026 7.213 1.00 96.00 97 ASP A N 1
ATOM 784 C CA . ASP A 1 97 ? 13.899 -4.799 8.314 1.00 96.00 97 ASP A CA 1
ATOM 785 C C . ASP A 1 97 ? 13.580 -5.659 9.551 1.00 96.00 97 ASP A C 1
ATOM 787 O O . ASP A 1 97 ? 14.319 -5.638 10.532 1.00 96.00 97 ASP A O 1
ATOM 791 N N . TYR A 1 98 ? 12.479 -6.415 9.514 1.00 96.94 98 TYR A N 1
ATOM 792 C CA . TYR A 1 98 ? 11.971 -7.202 10.634 1.00 96.94 98 TYR A CA 1
ATOM 793 C C . TYR A 1 98 ? 11.820 -8.674 10.268 1.00 96.94 98 TYR A C 1
ATOM 795 O O . TYR A 1 98 ? 11.661 -9.049 9.100 1.00 96.94 98 TYR A O 1
ATOM 803 N N . SER A 1 99 ? 11.826 -9.534 11.285 1.00 97.81 99 SER A N 1
ATOM 804 C CA . SER A 1 99 ? 11.524 -10.945 11.079 1.00 97.81 99 SER A CA 1
ATOM 805 C C . SER A 1 99 ? 10.066 -11.146 10.651 1.00 97.81 99 SER A C 1
ATOM 807 O O . SER A 1 99 ? 9.177 -10.329 10.898 1.00 97.81 99 SER A O 1
ATOM 809 N N . TYR A 1 100 ? 9.800 -12.289 10.017 1.00 98.38 100 TYR A N 1
ATOM 810 C CA . TYR A 1 100 ? 8.454 -12.644 9.571 1.00 98.38 100 TYR A CA 1
ATOM 811 C C . TYR A 1 100 ? 7.428 -12.630 10.716 1.00 98.38 100 TYR A C 1
ATOM 813 O O . TYR A 1 100 ? 6.331 -12.096 10.546 1.00 98.38 100 TYR A O 1
ATOM 821 N N . ASP A 1 101 ? 7.795 -13.182 11.873 1.00 98.31 101 ASP A N 1
ATOM 822 C CA . ASP A 1 101 ? 6.889 -13.319 13.013 1.00 98.31 101 ASP A CA 1
ATOM 823 C C . ASP A 1 101 ? 6.596 -11.967 13.670 1.00 98.31 101 ASP A C 1
ATOM 825 O O . ASP A 1 101 ? 5.456 -11.709 14.057 1.00 98.31 101 ASP A O 1
ATOM 829 N N . GLU A 1 102 ? 7.568 -11.050 13.704 1.00 98.12 102 GLU A N 1
ATOM 830 C CA . GLU A 1 102 ? 7.353 -9.675 14.169 1.00 98.12 102 GLU A CA 1
ATOM 831 C C . GLU A 1 102 ? 6.371 -8.909 13.277 1.00 98.12 102 GLU A C 1
ATOM 833 O O . GLU A 1 102 ? 5.472 -8.223 13.779 1.00 98.12 102 GLU A O 1
ATOM 838 N N . VAL A 1 103 ? 6.501 -9.040 11.951 1.00 98.44 103 VAL A N 1
ATOM 839 C CA . VAL A 1 103 ? 5.577 -8.394 11.007 1.00 98.44 103 VAL A CA 1
ATOM 840 C C . VAL A 1 103 ? 4.177 -9.002 11.127 1.00 98.44 103 VAL A C 1
ATOM 842 O O . VAL A 1 103 ? 3.199 -8.260 11.208 1.00 98.44 103 VAL A O 1
ATOM 845 N N . VAL A 1 104 ? 4.050 -10.332 11.215 1.00 98.50 104 VAL A N 1
ATOM 846 C CA . VAL A 1 104 ? 2.749 -11.000 11.417 1.00 98.50 104 VAL A CA 1
ATOM 847 C C . VAL A 1 104 ? 2.113 -10.601 12.749 1.00 98.50 104 VAL A C 1
ATOM 849 O O . VAL A 1 104 ? 0.913 -10.327 12.786 1.00 98.50 104 VAL A O 1
ATOM 852 N N . SER A 1 105 ? 2.891 -10.543 13.831 1.00 98.25 105 SER A N 1
ATOM 853 C CA . SER A 1 105 ? 2.420 -10.101 15.148 1.00 98.25 105 SER A CA 1
ATOM 854 C C . SER A 1 105 ? 1.887 -8.667 15.093 1.00 98.25 105 SER A C 1
ATOM 856 O O . SER A 1 105 ? 0.779 -8.397 15.557 1.00 98.25 105 SER A O 1
ATOM 858 N N . THR A 1 106 ? 2.610 -7.773 14.413 1.00 98.31 106 THR A N 1
ATOM 859 C CA . THR A 1 106 ? 2.180 -6.384 14.190 1.00 98.31 106 THR A CA 1
ATOM 860 C C . THR A 1 106 ? 0.880 -6.317 13.385 1.00 98.31 106 THR A C 1
ATOM 862 O O . THR A 1 106 ? -0.056 -5.625 13.766 1.00 98.31 106 THR A O 1
ATOM 865 N N . ILE A 1 107 ? 0.767 -7.064 12.284 1.00 98.44 107 ILE A N 1
ATOM 866 C CA . ILE A 1 107 ? -0.461 -7.097 11.472 1.00 98.44 107 ILE A CA 1
ATOM 867 C C . ILE A 1 107 ? -1.663 -7.555 12.308 1.00 98.44 107 ILE A C 1
ATOM 869 O O . ILE A 1 107 ? -2.730 -6.938 12.261 1.00 98.44 107 ILE A O 1
ATOM 873 N N . LYS A 1 108 ? -1.483 -8.609 13.111 1.00 97.88 108 LYS A N 1
ATOM 874 C CA . LYS A 1 108 ? -2.531 -9.133 13.993 1.00 97.88 108 LYS A CA 1
ATOM 875 C C . LYS A 1 108 ? -2.929 -8.130 15.076 1.00 97.88 108 LYS A C 1
ATOM 877 O O . LYS A 1 108 ? -4.120 -7.990 15.337 1.00 97.88 108 LYS A O 1
ATOM 882 N N . SER A 1 109 ? -1.975 -7.414 15.676 1.00 97.69 109 SER A N 1
ATOM 883 C CA . SER A 1 109 ? -2.266 -6.426 16.726 1.00 97.69 109 SER A CA 1
ATOM 884 C C . SER A 1 109 ? -3.002 -5.195 16.189 1.00 97.69 109 SER A C 1
ATOM 886 O O . SER A 1 109 ? -3.878 -4.648 16.862 1.00 97.69 109 SER A O 1
ATOM 888 N N . LEU A 1 110 ? -2.714 -4.788 14.950 1.00 97.38 110 LEU A N 1
ATOM 889 C CA . LEU A 1 110 ? -3.439 -3.710 14.278 1.00 97.38 110 LEU A CA 1
ATOM 890 C C . LEU A 1 110 ? -4.906 -4.090 14.025 1.00 97.38 110 LEU A C 1
ATOM 892 O O . LEU A 1 110 ? -5.786 -3.233 14.167 1.00 97.38 110 LEU A O 1
ATOM 896 N N . ASN A 1 111 ? -5.176 -5.365 13.710 1.00 95.88 111 ASN A N 1
ATOM 897 C CA . ASN A 1 111 ? -6.513 -5.925 13.472 1.00 95.88 111 ASN A CA 1
ATOM 898 C C . ASN A 1 111 ? -7.356 -5.019 12.553 1.00 95.88 111 ASN A C 1
ATOM 900 O O . ASN A 1 111 ? -8.358 -4.425 12.964 1.00 95.88 111 ASN A O 1
ATOM 904 N N . SER A 1 112 ? -6.846 -4.756 11.351 1.00 96.94 112 SER A N 1
ATOM 905 C CA . SER A 1 112 ? -7.413 -3.826 10.364 1.00 96.94 112 SER A CA 1
ATOM 906 C C . SER A 1 112 ? -6.900 -4.177 8.968 1.00 96.94 112 SER A C 1
ATOM 908 O O . SER A 1 112 ? -6.014 -5.017 8.831 1.00 96.94 112 SER A O 1
ATOM 910 N N . SER A 1 113 ? -7.430 -3.532 7.927 1.00 97.62 113 SER A N 1
ATOM 911 C CA . SER A 1 113 ? -6.979 -3.771 6.550 1.00 97.62 113 SER A CA 1
ATOM 912 C C . SER A 1 113 ? -5.504 -3.384 6.386 1.00 97.62 113 SER A C 1
ATOM 914 O O . SER A 1 113 ? -5.124 -2.275 6.765 1.00 97.62 113 SER A O 1
ATOM 916 N N . ILE A 1 114 ? -4.677 -4.266 5.818 1.00 98.56 114 ILE A N 1
ATOM 917 C CA . ILE A 1 114 ? -3.235 -4.030 5.653 1.00 98.56 114 ILE A CA 1
ATOM 918 C C . ILE A 1 114 ? -2.844 -3.970 4.179 1.00 98.56 114 ILE A C 1
ATOM 920 O O . ILE A 1 114 ? -3.099 -4.903 3.414 1.00 98.56 114 ILE A O 1
ATOM 924 N N . ILE A 1 115 ? -2.128 -2.905 3.824 1.00 98.44 115 ILE A N 1
ATOM 925 C CA . ILE A 1 115 ? -1.399 -2.777 2.564 1.00 98.44 115 ILE A CA 1
ATOM 926 C C . ILE A 1 115 ? 0.096 -2.831 2.874 1.00 98.44 115 ILE A C 1
ATOM 928 O O . ILE A 1 115 ? 0.601 -2.006 3.638 1.00 98.44 115 ILE A O 1
ATOM 932 N N . ILE A 1 116 ? 0.814 -3.775 2.264 1.00 98.56 116 ILE A N 1
ATOM 933 C CA . ILE A 1 116 ? 2.275 -3.861 2.390 1.00 98.56 116 ILE A CA 1
ATOM 934 C C . ILE A 1 116 ? 2.924 -3.032 1.286 1.00 98.56 116 ILE A C 1
ATOM 936 O O . ILE A 1 116 ? 2.650 -3.226 0.100 1.00 98.56 116 ILE A O 1
ATOM 940 N N . HIS A 1 117 ? 3.787 -2.101 1.667 1.00 97.31 117 HIS A N 1
ATOM 941 C CA . HIS A 1 117 ? 4.578 -1.307 0.743 1.00 97.31 117 HIS A CA 1
ATOM 942 C C . HIS A 1 117 ? 5.983 -1.871 0.601 1.00 97.31 117 HIS A C 1
ATOM 944 O O . HIS A 1 117 ? 6.727 -1.967 1.574 1.00 97.31 117 HIS A O 1
ATOM 950 N N . ASN A 1 118 ? 6.350 -2.202 -0.634 1.00 95.06 118 ASN A N 1
ATOM 951 C CA . ASN A 1 118 ? 7.514 -3.016 -0.956 1.00 95.06 118 ASN A CA 1
ATOM 952 C C . ASN A 1 118 ? 7.439 -4.367 -0.215 1.00 95.06 118 ASN A C 1
ATOM 954 O O . ASN A 1 118 ? 6.436 -5.064 -0.356 1.00 95.06 118 ASN A O 1
ATOM 958 N N . GLY A 1 119 ? 8.477 -4.799 0.509 1.00 95.69 119 GLY A N 1
ATOM 959 C CA . GLY A 1 119 ? 8.385 -6.009 1.341 1.00 95.69 119 GLY A CA 1
ATOM 960 C C . GLY A 1 119 ? 8.282 -7.345 0.587 1.00 95.69 119 GLY A C 1
ATOM 961 O O . GLY A 1 119 ? 7.702 -8.300 1.104 1.00 95.69 119 GLY A O 1
ATOM 962 N N . LYS A 1 120 ? 8.843 -7.451 -0.631 1.00 97.56 120 LYS A N 1
ATOM 963 C CA . LYS A 1 120 ? 8.776 -8.667 -1.478 1.00 97.56 120 LYS A CA 1
ATOM 964 C C . LYS A 1 120 ? 9.088 -9.964 -0.715 1.00 97.56 120 LYS A C 1
ATOM 966 O O . LYS A 1 120 ? 8.382 -10.953 -0.897 1.00 97.56 120 LYS A O 1
ATOM 971 N N . SER A 1 121 ? 10.138 -9.986 0.107 1.00 97.25 121 SER A N 1
ATOM 972 C CA . SER A 1 121 ? 10.547 -11.175 0.873 1.00 97.25 121 SER A CA 1
ATOM 973 C C . SER A 1 121 ? 9.468 -11.619 1.864 1.00 97.25 121 SER A C 1
ATOM 975 O O . SER A 1 121 ? 9.088 -12.792 1.873 1.00 97.25 121 SER A O 1
ATOM 977 N N . PHE A 1 122 ? 8.931 -10.678 2.644 1.00 98.44 122 PHE A N 1
ATOM 978 C CA . PHE A 1 122 ? 7.842 -10.918 3.586 1.00 98.44 122 PHE A CA 1
ATOM 979 C C . PHE A 1 122 ? 6.594 -11.453 2.874 1.00 98.44 122 PHE A C 1
ATOM 981 O O . PHE A 1 122 ? 6.072 -12.502 3.253 1.00 98.44 122 PHE A O 1
ATOM 988 N N . VAL A 1 123 ? 6.154 -10.791 1.799 1.00 98.50 123 VAL A N 1
ATOM 989 C CA . VAL A 1 123 ? 4.940 -11.182 1.063 1.00 98.50 123 VAL A CA 1
ATOM 990 C C . VAL A 1 123 ? 5.088 -12.562 0.423 1.00 98.50 123 VAL A C 1
ATOM 992 O O . VAL A 1 123 ? 4.167 -13.372 0.493 1.00 98.50 123 VAL A O 1
ATOM 995 N N . LEU A 1 124 ? 6.244 -12.883 -0.165 1.00 98.50 124 LEU A N 1
ATOM 996 C CA . LEU A 1 124 ? 6.475 -14.220 -0.721 1.00 98.50 124 LEU A CA 1
ATOM 997 C C . LEU A 1 124 ? 6.437 -15.306 0.362 1.00 98.50 124 LEU A C 1
ATOM 999 O O . LEU A 1 124 ? 5.882 -16.379 0.124 1.00 98.50 124 LEU A O 1
ATOM 1003 N N . LYS A 1 125 ? 6.967 -15.030 1.560 1.00 98.50 125 LYS A N 1
ATOM 1004 C CA . LYS A 1 125 ? 6.871 -15.952 2.700 1.00 98.50 125 LYS A CA 1
ATOM 1005 C C . LYS A 1 125 ? 5.428 -16.083 3.202 1.00 98.50 125 LYS A C 1
ATOM 1007 O O . LYS A 1 125 ? 4.981 -17.196 3.456 1.00 98.50 125 LYS A O 1
ATOM 1012 N N . LEU A 1 126 ? 4.672 -14.986 3.244 1.00 98.31 126 LEU A N 1
ATOM 1013 C CA . LEU A 1 126 ? 3.241 -14.976 3.570 1.00 98.31 126 LEU A CA 1
ATOM 1014 C C . LEU A 1 126 ? 2.429 -15.855 2.604 1.00 98.31 126 LEU A C 1
ATOM 1016 O O . LEU A 1 126 ? 1.599 -16.652 3.041 1.00 98.31 126 LEU A O 1
ATOM 1020 N N . ILE A 1 127 ? 2.709 -15.750 1.301 1.00 98.56 127 ILE A N 1
ATOM 1021 C CA . ILE A 1 127 ? 2.104 -16.580 0.249 1.00 98.56 127 ILE A CA 1
ATOM 1022 C C . ILE A 1 127 ? 2.485 -18.050 0.428 1.00 98.56 127 ILE A C 1
ATOM 1024 O O . ILE A 1 127 ? 1.605 -18.909 0.422 1.00 98.56 127 ILE A O 1
ATOM 1028 N N . LYS A 1 128 ? 3.775 -18.347 0.631 1.00 98.50 128 LYS A N 1
ATOM 1029 C CA . LYS A 1 128 ? 4.262 -19.717 0.866 1.00 98.50 128 LYS A CA 1
ATOM 1030 C C . LYS A 1 128 ? 3.552 -20.369 2.055 1.00 98.50 128 LYS A C 1
ATOM 1032 O O . LYS A 1 128 ? 3.174 -21.533 1.975 1.00 98.50 128 LYS A O 1
ATOM 1037 N N . ASN A 1 129 ? 3.322 -19.601 3.116 1.00 98.31 129 ASN A N 1
ATOM 1038 C CA . ASN A 1 129 ? 2.633 -20.058 4.318 1.00 98.31 129 ASN A CA 1
ATOM 1039 C C . ASN A 1 129 ? 1.099 -20.088 4.179 1.00 98.31 129 ASN A C 1
ATOM 1041 O O . ASN A 1 129 ? 0.419 -20.452 5.132 1.00 98.31 129 ASN A O 1
ATOM 1045 N N . LYS A 1 130 ? 0.536 -19.713 3.020 1.00 98.19 130 LYS A N 1
ATOM 1046 C CA . LYS A 1 130 ? -0.916 -19.614 2.770 1.00 98.19 130 LYS A CA 1
ATOM 1047 C C . LYS A 1 130 ? -1.640 -18.645 3.719 1.00 98.19 130 LYS A C 1
ATOM 1049 O O . LYS A 1 130 ? -2.806 -18.837 4.045 1.00 98.19 130 LYS A O 1
ATOM 1054 N N . GLN A 1 131 ? -0.962 -17.577 4.141 1.00 98.12 131 GLN A N 1
ATOM 1055 C CA . GLN A 1 131 ? -1.471 -16.581 5.096 1.00 98.12 131 GLN A CA 1
ATOM 1056 C C . GLN A 1 131 ? -1.827 -15.246 4.423 1.00 98.12 131 GLN A C 1
ATOM 1058 O O . GLN A 1 131 ? -1.795 -14.190 5.052 1.00 98.12 131 GLN A O 1
ATOM 1063 N N . THR A 1 132 ? -2.157 -15.265 3.129 1.00 97.50 132 THR A N 1
ATOM 1064 C CA . THR A 1 132 ? -2.444 -14.043 2.361 1.00 97.50 132 THR A CA 1
ATOM 1065 C C . THR A 1 132 ? -3.672 -13.290 2.847 1.00 97.50 132 THR A C 1
ATOM 1067 O O . THR A 1 132 ? -3.729 -12.089 2.636 1.00 97.50 132 THR A O 1
ATOM 1070 N N . SER A 1 133 ? -4.596 -13.936 3.564 1.00 97.62 133 SER A N 1
ATOM 1071 C CA . SER A 1 133 ? -5.750 -13.282 4.196 1.00 97.62 133 SER A CA 1
ATOM 1072 C C . SER A 1 133 ? -5.381 -12.220 5.240 1.00 97.62 133 SER A C 1
ATOM 1074 O O . SER A 1 133 ? -6.238 -11.426 5.616 1.00 97.62 133 SER A O 1
ATOM 1076 N N . LEU A 1 134 ? -4.125 -12.179 5.701 1.00 98.31 134 LEU A N 1
ATOM 1077 C CA . LEU A 1 134 ? -3.634 -11.152 6.624 1.00 98.31 134 LEU A CA 1
ATOM 1078 C C . LEU A 1 134 ? -3.456 -9.773 5.969 1.00 98.31 134 LEU A C 1
ATOM 1080 O O . LEU A 1 134 ? -3.352 -8.777 6.682 1.00 98.31 134 LEU A O 1
ATOM 1084 N N . ILE A 1 135 ? -3.389 -9.698 4.638 1.00 98.56 135 ILE A N 1
ATOM 1085 C CA . ILE A 1 135 ? -3.207 -8.442 3.901 1.00 98.56 135 ILE A CA 1
ATOM 1086 C C . ILE A 1 135 ? -4.195 -8.384 2.733 1.00 98.56 135 ILE A C 1
ATOM 1088 O O . ILE A 1 135 ? -4.545 -9.405 2.154 1.00 98.56 135 ILE A O 1
ATOM 1092 N N . GLU A 1 136 ? -4.644 -7.193 2.352 1.00 97.88 136 GLU A N 1
ATOM 1093 C CA . GLU A 1 136 ? -5.567 -7.047 1.210 1.00 97.88 136 GLU A CA 1
ATOM 1094 C C .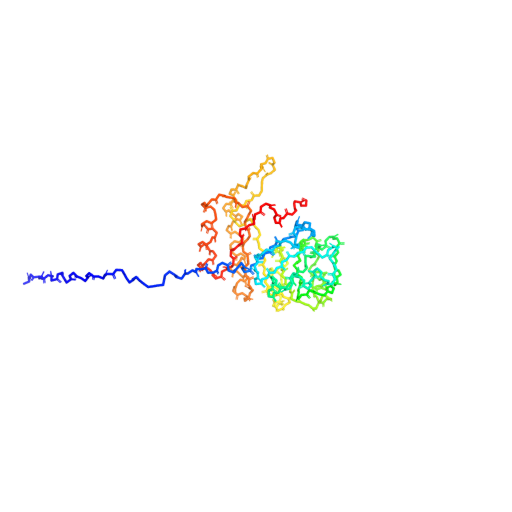 GLU A 1 136 ? -4.833 -6.704 -0.092 1.00 97.88 136 GLU A C 1
ATOM 1096 O O . GLU A 1 136 ? -5.283 -7.044 -1.187 1.00 97.88 136 GLU A O 1
ATOM 1101 N N . ALA A 1 137 ? -3.697 -6.012 0.015 1.00 98.19 137 ALA A N 1
ATOM 1102 C CA . ALA A 1 137 ? -3.001 -5.466 -1.136 1.00 98.19 137 ALA A CA 1
ATOM 1103 C C . ALA A 1 137 ? -1.498 -5.348 -0.900 1.00 98.19 137 ALA A C 1
ATOM 1105 O O . ALA A 1 137 ? -1.012 -5.247 0.231 1.00 98.19 137 ALA A O 1
ATOM 1106 N N . ILE A 1 138 ? -0.773 -5.266 -2.009 1.00 98.44 138 ILE A N 1
ATOM 1107 C CA . ILE A 1 138 ? 0.617 -4.829 -2.035 1.00 98.44 138 ILE A CA 1
ATOM 1108 C C . ILE A 1 138 ? 0.753 -3.566 -2.869 1.00 98.44 138 ILE A C 1
ATOM 1110 O O . ILE A 1 138 ? 0.036 -3.355 -3.850 1.00 98.44 138 ILE A O 1
ATOM 1114 N N . SER A 1 139 ? 1.736 -2.749 -2.520 1.00 96.69 139 SER A N 1
ATOM 1115 C CA . SER A 1 139 ? 2.208 -1.677 -3.381 1.00 96.69 139 SER A CA 1
ATOM 1116 C C . SER A 1 139 ? 3.707 -1.803 -3.608 1.00 96.69 139 SER A C 1
ATOM 1118 O O . SER A 1 139 ? 4.454 -2.085 -2.677 1.00 96.69 139 SER A O 1
ATOM 1120 N N . GLN A 1 140 ? 4.153 -1.618 -4.846 1.00 96.81 140 GLN A N 1
ATOM 1121 C CA . GLN A 1 140 ? 5.553 -1.796 -5.223 1.00 96.81 140 GLN A CA 1
ATOM 1122 C C . GLN A 1 140 ? 6.056 -0.583 -5.991 1.00 96.81 140 GLN A C 1
ATOM 1124 O O . GLN A 1 140 ? 5.480 -0.198 -7.013 1.00 96.81 140 GLN A O 1
ATOM 1129 N N . GLU A 1 141 ? 7.169 -0.020 -5.529 1.00 93.62 141 GLU A N 1
ATOM 1130 C CA . GLU A 1 141 ? 7.879 1.021 -6.264 1.00 93.62 141 GLU A CA 1
ATOM 1131 C C . GLU A 1 141 ? 8.906 0.442 -7.236 1.00 93.62 141 GLU A C 1
ATOM 1133 O O . GLU A 1 141 ? 9.400 -0.679 -7.083 1.00 93.62 141 GLU A O 1
ATOM 1138 N N . SER A 1 142 ? 9.310 1.269 -8.196 1.00 92.50 142 SER A N 1
ATOM 1139 C CA . SER A 1 142 ? 10.509 1.054 -9.008 1.00 92.50 142 SER A CA 1
ATOM 1140 C C . SER A 1 142 ? 10.522 -0.211 -9.858 1.00 92.50 142 SER A C 1
ATOM 1142 O O . SER A 1 142 ? 11.583 -0.786 -10.123 1.00 92.50 142 SER A O 1
ATOM 1144 N N . VAL A 1 143 ? 9.352 -0.597 -10.360 1.00 96.56 143 VAL A N 1
ATOM 1145 C CA . VAL A 1 143 ? 9.214 -1.681 -11.337 1.00 96.56 143 VAL A CA 1
ATOM 1146 C C . VAL A 1 143 ? 9.846 -1.267 -12.666 1.00 96.56 143 VAL A C 1
ATOM 1148 O O . VAL A 1 143 ? 10.564 -2.053 -13.282 1.00 96.56 143 VAL A O 1
ATOM 1151 N N . PHE A 1 144 ? 9.628 -0.023 -13.084 1.00 95.38 144 PHE A N 1
ATOM 1152 C CA . PHE A 1 144 ? 10.098 0.547 -14.345 1.00 95.38 144 PHE A CA 1
ATOM 1153 C C . PHE A 1 144 ? 11.165 1.609 -14.146 1.00 95.38 144 PHE A C 1
ATOM 1155 O O . PHE A 1 144 ? 12.101 1.666 -14.943 1.00 95.38 144 PHE A O 1
ATOM 1162 N N . THR A 1 145 ? 11.046 2.447 -13.110 1.00 93.25 145 THR A N 1
ATOM 1163 C CA . THR A 1 145 ? 12.012 3.524 -12.873 1.00 93.25 145 THR A CA 1
ATOM 1164 C C . THR A 1 145 ? 12.548 3.553 -11.443 1.00 93.25 145 THR A C 1
ATOM 1166 O O . THR A 1 145 ? 11.813 3.506 -10.460 1.00 93.25 145 THR A O 1
ATOM 1169 N N . SER A 1 146 ? 13.859 3.698 -11.289 1.00 90.94 146 SER A N 1
ATOM 1170 C CA . SER A 1 146 ? 14.533 3.746 -9.993 1.00 90.94 146 SER A CA 1
ATOM 1171 C C . SER A 1 146 ? 15.173 5.105 -9.727 1.00 90.94 146 SER A C 1
ATOM 1173 O O . SER A 1 146 ? 15.470 5.884 -10.635 1.00 90.94 146 SER A O 1
ATOM 1175 N N . SER A 1 147 ? 15.384 5.412 -8.448 1.00 86.00 147 SER A N 1
ATOM 1176 C CA . SER A 1 147 ? 16.277 6.508 -8.060 1.00 86.00 147 SER A CA 1
ATOM 1177 C C . SER A 1 147 ? 17.728 6.097 -8.300 1.00 86.00 147 SER A C 1
ATOM 1179 O O . SER A 1 147 ? 18.075 4.926 -8.159 1.00 86.00 147 SER A O 1
ATOM 1181 N N . LYS A 1 148 ? 18.585 7.067 -8.618 1.00 84.44 148 LYS A N 1
ATOM 1182 C CA . LYS A 1 148 ? 20.040 6.900 -8.659 1.00 84.44 148 LYS A CA 1
ATOM 1183 C C . LYS A 1 148 ? 20.672 8.037 -7.860 1.00 84.44 148 LYS A C 1
ATOM 1185 O O . LYS A 1 148 ? 20.262 9.188 -8.017 1.00 84.44 148 LYS A O 1
ATOM 1190 N N . LYS A 1 149 ? 21.636 7.720 -6.987 1.00 81.38 149 LYS A N 1
ATOM 1191 C CA . LYS A 1 149 ? 22.357 8.723 -6.186 1.00 81.38 149 LYS A CA 1
ATOM 1192 C C . LYS A 1 149 ? 22.954 9.787 -7.119 1.00 81.38 149 LYS A C 1
ATOM 1194 O O . LYS A 1 149 ? 23.474 9.450 -8.178 1.00 81.38 149 LYS A O 1
ATOM 1199 N N . GLY A 1 150 ? 22.816 11.059 -6.749 1.00 75.75 150 GLY A N 1
ATOM 1200 C CA . GLY A 1 150 ? 23.276 12.199 -7.551 1.00 75.75 150 GLY A CA 1
ATOM 1201 C C . GLY A 1 150 ? 22.311 12.672 -8.647 1.00 75.75 150 GLY A C 1
ATOM 1202 O O . GLY A 1 150 ? 22.490 13.772 -9.160 1.00 75.75 150 GLY A O 1
ATOM 1203 N N . LEU A 1 151 ? 21.251 11.919 -8.976 1.00 74.62 151 LEU A N 1
ATOM 1204 C CA . LEU A 1 151 ? 20.270 12.336 -9.984 1.00 74.62 151 LEU A CA 1
ATOM 1205 C C . LEU A 1 151 ? 18.967 12.848 -9.361 1.00 74.62 151 LEU A C 1
ATOM 1207 O O . LEU A 1 151 ? 18.374 12.240 -8.470 1.00 74.62 151 LEU A O 1
ATOM 1211 N N . LYS A 1 152 ? 18.485 13.982 -9.886 1.00 74.56 152 LYS A N 1
ATOM 1212 C CA . LYS A 1 152 ? 17.169 14.553 -9.543 1.00 74.56 152 LYS A CA 1
ATOM 1213 C C . LYS A 1 152 ? 16.018 13.859 -10.285 1.00 74.56 152 LYS A C 1
ATOM 1215 O O . LYS A 1 152 ? 14.863 14.010 -9.884 1.00 74.56 152 LYS A O 1
ATOM 1220 N N . THR A 1 153 ? 16.322 13.129 -11.356 1.00 81.25 153 THR A N 1
ATOM 1221 C CA . THR A 1 153 ? 15.370 12.400 -12.202 1.00 81.25 153 THR A CA 1
ATOM 1222 C C . THR A 1 153 ? 15.467 10.895 -11.962 1.00 81.25 153 THR A C 1
ATOM 1224 O O . THR A 1 153 ? 16.516 10.375 -11.583 1.00 81.25 153 THR A O 1
ATOM 1227 N N . ARG A 1 154 ? 14.352 10.185 -12.174 1.00 87.06 154 ARG A N 1
ATOM 1228 C CA . ARG A 1 154 ? 14.345 8.720 -12.167 1.00 87.06 154 ARG A CA 1
ATOM 1229 C C . ARG A 1 154 ? 15.002 8.191 -13.443 1.00 87.06 154 ARG A C 1
ATOM 1231 O O . ARG A 1 154 ? 14.859 8.786 -14.516 1.00 87.06 154 ARG A O 1
ATOM 1238 N N . VAL A 1 155 ? 15.696 7.070 -13.309 1.00 89.62 155 VAL A N 1
ATOM 1239 C CA . VAL A 1 155 ? 16.330 6.331 -14.408 1.00 89.62 155 VAL A CA 1
ATOM 1240 C C . VAL A 1 155 ? 15.595 5.012 -14.633 1.00 89.62 155 VAL A C 1
ATOM 1242 O O . VAL A 1 155 ? 14.900 4.566 -13.722 1.00 89.62 155 VAL A O 1
ATOM 1245 N N . PRO A 1 156 ? 15.723 4.372 -15.805 1.00 93.38 156 PRO A N 1
ATOM 1246 C CA . PRO A 1 156 ? 15.165 3.041 -16.009 1.00 93.38 156 PRO A CA 1
ATOM 1247 C C . PRO A 1 156 ? 15.721 2.047 -14.981 1.00 93.38 156 PRO A C 1
ATOM 1249 O O . PRO A 1 156 ? 16.926 2.018 -14.718 1.00 93.38 156 PRO A O 1
ATOM 1252 N N . THR A 1 157 ? 14.845 1.232 -14.400 1.00 94.69 157 THR A N 1
ATOM 1253 C CA . THR A 1 157 ? 15.238 0.080 -13.584 1.00 94.69 157 THR A CA 1
ATOM 1254 C C . THR A 1 157 ? 15.907 -0.955 -14.493 1.00 94.69 157 THR A C 1
ATOM 1256 O O . THR A 1 157 ? 15.443 -1.187 -15.609 1.00 94.69 157 THR A O 1
ATOM 1259 N N . SER A 1 158 ? 16.986 -1.605 -14.037 1.00 95.50 158 SER A N 1
ATOM 1260 C CA . SER A 1 158 ? 17.649 -2.647 -14.835 1.00 95.50 158 SER A CA 1
ATOM 1261 C C . SER A 1 158 ? 16.672 -3.761 -15.221 1.00 95.50 158 SER A C 1
ATOM 1263 O O . SER A 1 158 ? 15.805 -4.131 -14.425 1.00 95.50 158 SER A O 1
ATOM 1265 N N . LYS A 1 159 ? 16.838 -4.337 -16.419 1.00 95.88 159 LYS A N 1
ATOM 1266 C CA . LYS A 1 159 ? 15.947 -5.391 -16.931 1.00 95.88 159 LYS A CA 1
ATOM 1267 C C . LYS A 1 159 ? 15.783 -6.539 -15.929 1.00 95.88 159 LYS A C 1
ATOM 1269 O O . LYS A 1 159 ? 14.664 -6.852 -15.550 1.00 95.88 159 LYS A O 1
ATOM 1274 N N . LYS A 1 160 ? 16.895 -7.072 -15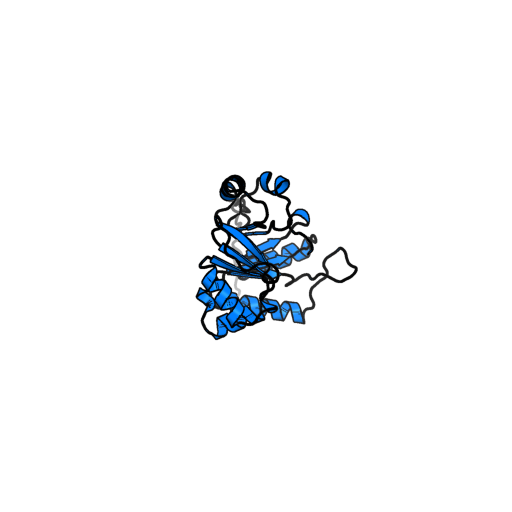.404 1.00 97.25 160 LYS A N 1
ATOM 1275 C CA . LYS A 1 160 ? 16.896 -8.150 -14.397 1.00 97.25 160 LYS A CA 1
ATOM 1276 C C . LYS A 1 160 ? 16.057 -7.806 -13.159 1.00 97.25 160 LYS A C 1
ATOM 1278 O O . LYS A 1 160 ? 15.281 -8.636 -12.699 1.00 97.25 160 LYS A O 1
ATOM 1283 N N . LYS A 1 161 ? 16.196 -6.590 -12.615 1.00 96.88 161 LYS A N 1
ATOM 1284 C CA . LYS A 1 161 ? 15.426 -6.162 -11.435 1.00 96.88 161 LYS A CA 1
ATOM 1285 C C . LYS A 1 161 ? 13.956 -5.928 -11.781 1.00 96.88 161 LYS A C 1
ATOM 1287 O O . LYS A 1 161 ? 13.092 -6.327 -11.007 1.00 96.88 161 LYS A O 1
ATOM 1292 N N . SER A 1 162 ? 13.682 -5.302 -12.925 1.00 97.69 162 SER A N 1
ATOM 1293 C CA . SER A 1 162 ? 12.322 -5.064 -13.412 1.00 97.69 162 SER A CA 1
ATOM 1294 C C . SER A 1 162 ? 11.570 -6.381 -13.587 1.00 97.69 162 SER A C 1
ATOM 1296 O O . SER A 1 162 ? 10.486 -6.535 -13.036 1.00 97.69 162 SER A O 1
ATOM 1298 N N . ASP A 1 163 ? 12.171 -7.356 -14.266 1.00 98.12 163 ASP A N 1
ATOM 1299 C CA . ASP A 1 163 ? 11.565 -8.666 -14.512 1.00 98.12 163 ASP A CA 1
ATOM 1300 C C . ASP A 1 163 ? 11.318 -9.413 -13.195 1.00 98.12 163 ASP A C 1
ATOM 1302 O O . ASP A 1 163 ? 10.189 -9.808 -12.917 1.00 98.12 163 ASP A O 1
ATOM 1306 N N . ALA A 1 164 ? 12.301 -9.440 -12.289 1.00 98.19 164 ALA A N 1
ATOM 1307 C CA . ALA A 1 164 ? 12.134 -10.058 -10.973 1.00 98.19 164 ALA A CA 1
ATOM 1308 C C . ALA A 1 164 ? 11.040 -9.403 -10.101 1.00 98.19 164 ALA A C 1
ATOM 1310 O O . ALA A 1 164 ? 10.497 -10.054 -9.198 1.00 98.19 164 ALA A O 1
ATOM 1311 N N . LEU A 1 165 ? 10.747 -8.112 -10.297 1.00 98.38 165 LEU A N 1
ATOM 1312 C CA . LEU A 1 165 ? 9.615 -7.443 -9.653 1.00 98.38 165 LEU A CA 1
ATOM 1313 C C . LEU A 1 165 ? 8.302 -7.804 -10.348 1.00 98.38 165 LEU A C 1
ATOM 1315 O O . LEU A 1 165 ? 7.340 -8.126 -9.660 1.00 98.38 165 LEU A O 1
ATOM 1319 N N . LYS A 1 166 ? 8.253 -7.811 -11.683 1.00 98.62 166 LYS A N 1
ATOM 1320 C CA . LYS A 1 166 ? 7.054 -8.198 -12.445 1.00 98.62 166 LYS A CA 1
ATOM 1321 C C . LYS A 1 166 ? 6.606 -9.624 -12.123 1.00 98.62 166 LYS A C 1
ATOM 1323 O O . LYS A 1 166 ? 5.411 -9.828 -11.908 1.00 98.62 166 LYS A O 1
ATOM 1328 N N . ASP A 1 167 ? 7.545 -10.559 -11.998 1.00 98.56 167 ASP A N 1
ATOM 1329 C CA . ASP A 1 167 ? 7.270 -11.943 -11.598 1.00 98.56 167 ASP A CA 1
ATOM 1330 C C . ASP A 1 167 ? 6.646 -12.002 -10.200 1.00 98.56 167 ASP A C 1
ATOM 1332 O O . ASP A 1 167 ? 5.622 -12.648 -9.985 1.00 98.56 167 ASP A O 1
ATOM 1336 N N . TYR A 1 168 ? 7.210 -11.250 -9.250 1.00 98.69 168 TYR A N 1
ATOM 1337 C CA . TYR A 1 168 ? 6.652 -11.121 -7.904 1.00 98.69 168 TYR A CA 1
ATOM 1338 C C . TYR A 1 168 ? 5.218 -10.571 -7.922 1.00 98.69 168 TYR A C 1
ATOM 1340 O O . TYR A 1 168 ? 4.340 -11.130 -7.264 1.00 98.69 168 TYR A O 1
ATOM 1348 N N . LEU A 1 169 ? 4.955 -9.522 -8.704 1.00 98.81 169 LEU A N 1
ATOM 1349 C CA . LEU A 1 169 ? 3.613 -8.947 -8.818 1.00 98.81 169 LEU A CA 1
ATOM 1350 C C . LEU A 1 169 ? 2.606 -9.945 -9.399 1.00 98.81 169 LEU A C 1
ATOM 1352 O O . LEU A 1 169 ? 1.469 -10.005 -8.934 1.00 98.81 169 LEU A O 1
ATOM 1356 N N . ALA A 1 170 ? 3.021 -10.751 -10.381 1.00 98.75 170 ALA A N 1
ATOM 1357 C CA . ALA A 1 170 ? 2.179 -11.804 -10.946 1.00 98.75 170 ALA A CA 1
ATOM 1358 C C . ALA A 1 170 ? 1.841 -12.879 -9.903 1.00 98.75 170 ALA A C 1
ATOM 1360 O O . ALA A 1 170 ? 0.684 -13.289 -9.790 1.00 98.75 170 ALA A O 1
ATOM 1361 N N . VAL A 1 171 ? 2.820 -13.283 -9.085 1.00 98.75 171 VAL A N 1
ATOM 1362 C CA . VAL A 1 171 ? 2.605 -14.212 -7.965 1.00 98.75 171 VAL A CA 1
ATOM 1363 C C . VAL A 1 171 ? 1.629 -13.626 -6.941 1.00 98.75 171 VAL A C 1
ATOM 1365 O O . VAL A 1 171 ? 0.704 -14.324 -6.524 1.00 98.75 171 VAL A O 1
ATOM 1368 N N . ALA A 1 172 ? 1.774 -12.351 -6.572 1.00 98.69 172 ALA A N 1
ATOM 1369 C CA . ALA A 1 172 ? 0.853 -11.682 -5.653 1.00 98.69 172 ALA A CA 1
ATOM 1370 C C . ALA A 1 172 ? -0.581 -11.638 -6.206 1.00 98.69 172 ALA A C 1
ATOM 1372 O O . ALA A 1 172 ? -1.517 -12.051 -5.518 1.00 98.69 172 ALA A O 1
ATOM 1373 N N . LYS A 1 173 ? -0.756 -11.241 -7.475 1.00 98.25 173 LYS A N 1
ATOM 1374 C CA . LYS A 1 173 ? -2.075 -11.202 -8.127 1.00 98.25 173 LYS A CA 1
ATOM 1375 C C . LYS A 1 173 ? -2.729 -12.580 -8.196 1.00 98.25 173 LYS A C 1
ATOM 1377 O O . LYS A 1 173 ? -3.915 -12.704 -7.894 1.00 98.25 173 LYS A O 1
ATOM 1382 N N . LYS A 1 174 ? -1.969 -13.623 -8.551 1.00 98.44 174 LYS A N 1
ATOM 1383 C CA . LYS A 1 174 ? -2.459 -15.015 -8.583 1.00 98.44 174 LYS A CA 1
ATOM 1384 C C . LYS A 1 174 ? -2.970 -15.473 -7.213 1.00 98.44 174 LYS A C 1
ATOM 1386 O O . LYS A 1 174 ? -3.904 -16.263 -7.141 1.00 98.44 174 LYS A O 1
ATOM 1391 N N . ASN A 1 175 ? -2.400 -14.936 -6.135 1.00 98.38 175 ASN A N 1
ATOM 1392 C CA . ASN A 1 175 ? -2.821 -15.190 -4.758 1.00 98.38 175 ASN A CA 1
ATOM 1393 C C . ASN A 1 175 ? -3.865 -14.182 -4.243 1.00 98.38 175 ASN A C 1
ATOM 1395 O O . ASN A 1 175 ? -3.992 -13.988 -3.035 1.00 98.38 175 ASN A O 1
ATOM 1399 N N . LYS A 1 176 ? -4.638 -13.583 -5.160 1.00 97.75 176 LYS A N 1
ATOM 1400 C CA . LYS A 1 176 ? -5.798 -12.719 -4.888 1.00 97.75 176 LYS A CA 1
ATOM 1401 C C . LYS A 1 176 ? -5.477 -11.418 -4.143 1.00 97.75 176 LYS A C 1
ATOM 1403 O O . LYS A 1 176 ? -6.389 -10.792 -3.616 1.00 97.75 176 LYS A O 1
ATOM 1408 N N . LEU A 1 177 ? -4.218 -10.984 -4.139 1.00 98.31 177 LEU A N 1
ATOM 1409 C CA . LEU A 1 177 ? -3.850 -9.667 -3.623 1.00 98.31 177 LEU A CA 1
ATOM 1410 C C . LEU A 1 177 ? -4.130 -8.591 -4.675 1.00 98.31 177 LEU A C 1
ATOM 1412 O O . LEU A 1 177 ? -3.826 -8.769 -5.862 1.00 98.31 177 LEU A O 1
ATOM 1416 N N . GLU A 1 178 ? -4.671 -7.452 -4.245 1.00 97.56 178 GLU A N 1
ATOM 1417 C CA . GLU A 1 178 ? -4.644 -6.245 -5.071 1.00 97.56 178 GLU A CA 1
ATOM 1418 C C . GLU A 1 178 ? -3.195 -5.779 -5.255 1.00 97.56 178 GLU A C 1
ATOM 1420 O O . GLU A 1 178 ? -2.368 -5.853 -4.344 1.00 97.56 178 GLU A O 1
ATOM 1425 N N . VAL A 1 179 ? -2.875 -5.300 -6.457 1.00 98.12 179 VAL A N 1
ATOM 1426 C CA . VAL A 1 179 ? -1.512 -4.908 -6.820 1.00 98.12 179 VAL A CA 1
ATOM 1427 C C . VAL A 1 179 ? -1.497 -3.458 -7.268 1.00 98.12 179 VAL A C 1
ATOM 1429 O O . VAL A 1 179 ? -2.099 -3.114 -8.285 1.00 98.12 179 VAL A O 1
ATOM 1432 N N . PHE A 1 180 ? -0.755 -2.628 -6.539 1.00 96.75 180 PHE A N 1
ATOM 1433 C CA . PHE A 1 180 ? -0.487 -1.237 -6.884 1.00 96.75 180 PHE A CA 1
ATOM 1434 C C . PHE A 1 180 ? 0.957 -1.086 -7.369 1.00 96.75 180 PHE A C 1
ATOM 1436 O O . PHE A 1 180 ? 1.905 -1.399 -6.647 1.00 96.75 180 PHE A O 1
ATOM 1443 N N . VAL A 1 181 ? 1.143 -0.571 -8.582 1.00 95.94 181 VAL A N 1
ATOM 1444 C CA . VAL A 1 181 ? 2.464 -0.199 -9.104 1.00 95.94 181 VAL A CA 1
ATOM 1445 C C . VAL A 1 181 ? 2.631 1.303 -8.988 1.00 95.94 181 VAL A C 1
ATOM 1447 O O . VAL A 1 181 ? 1.798 2.072 -9.472 1.00 95.94 181 VAL A O 1
ATOM 1450 N N . ILE A 1 182 ? 3.716 1.712 -8.338 1.00 91.50 182 ILE A N 1
ATOM 1451 C CA . ILE A 1 182 ? 3.982 3.102 -7.997 1.00 91.50 182 ILE A CA 1
ATOM 1452 C C . ILE A 1 182 ? 5.243 3.575 -8.716 1.00 91.50 182 ILE A C 1
ATOM 1454 O O . ILE A 1 182 ? 6.327 3.021 -8.531 1.00 91.50 182 ILE A O 1
ATOM 1458 N N . GLU A 1 183 ? 5.124 4.653 -9.490 1.00 89.50 183 GLU A N 1
ATOM 1459 C CA . GLU A 1 183 ? 6.263 5.268 -10.173 1.00 89.50 183 GLU A CA 1
ATOM 1460 C C . GLU A 1 183 ? 6.353 6.772 -9.895 1.00 89.50 183 GLU A C 1
ATOM 1462 O O . GLU A 1 183 ? 5.375 7.523 -9.950 1.00 89.50 183 GLU A O 1
ATOM 1467 N N . PHE A 1 184 ? 7.580 7.234 -9.647 1.00 84.25 184 PHE A N 1
ATOM 1468 C CA . PHE A 1 184 ? 7.910 8.633 -9.338 1.00 84.25 184 PHE A CA 1
ATOM 1469 C C . PHE A 1 184 ? 8.556 9.329 -10.535 1.00 84.25 184 PHE A C 1
ATOM 1471 O O . PHE A 1 184 ? 9.511 10.102 -10.402 1.00 84.25 184 PHE A O 1
ATOM 1478 N N . THR A 1 185 ? 8.069 9.015 -11.729 1.00 84.56 185 THR A N 1
ATOM 1479 C CA . THR A 1 185 ? 8.557 9.586 -12.979 1.00 84.56 185 THR A CA 1
ATOM 1480 C C . THR A 1 185 ? 7.601 10.657 -13.500 1.00 84.56 185 THR A C 1
ATOM 1482 O O . THR A 1 185 ? 6.378 10.571 -13.370 1.00 84.56 185 THR A O 1
ATOM 1485 N N . LYS A 1 186 ? 8.181 11.706 -14.088 1.00 83.62 186 LYS A N 1
ATOM 1486 C CA . LYS A 1 186 ? 7.445 12.734 -14.840 1.00 83.62 186 LYS A CA 1
ATOM 1487 C C . LYS A 1 186 ? 7.456 12.472 -16.346 1.00 83.62 186 LYS A C 1
ATOM 1489 O O . LYS A 1 186 ? 6.759 13.165 -17.073 1.00 83.62 186 LYS A O 1
ATOM 1494 N N . LYS A 1 187 ? 8.272 11.520 -16.809 1.00 87.56 187 LYS A N 1
ATOM 1495 C CA . LYS A 1 187 ? 8.418 11.210 -18.232 1.00 87.56 187 LYS A CA 1
ATOM 1496 C C . LYS A 1 187 ? 7.162 10.483 -18.715 1.00 87.56 187 LYS A C 1
ATOM 1498 O O . LYS A 1 187 ? 6.849 9.421 -18.176 1.00 87.56 187 LYS A O 1
ATOM 1503 N N . SER A 1 188 ? 6.480 11.055 -19.706 1.00 88.38 188 SER A N 1
ATOM 1504 C CA . SER A 1 188 ? 5.246 10.530 -20.312 1.00 88.38 188 SER A CA 1
ATOM 1505 C C . SER A 1 188 ? 5.382 9.077 -20.748 1.00 88.38 188 SER A C 1
ATOM 1507 O O . SER A 1 188 ? 4.500 8.276 -20.456 1.00 88.38 188 SER A O 1
ATOM 1509 N N . ASP A 1 189 ? 6.511 8.718 -21.353 1.00 91.25 189 ASP A N 1
ATOM 1510 C CA . ASP A 1 189 ? 6.706 7.392 -21.944 1.00 91.25 189 ASP A CA 1
ATOM 1511 C C . ASP A 1 189 ? 6.689 6.300 -20.872 1.00 91.25 189 ASP A C 1
ATOM 1513 O O . ASP A 1 189 ? 5.997 5.294 -20.998 1.00 91.25 189 ASP A O 1
ATOM 1517 N N . TRP A 1 190 ? 7.364 6.536 -19.743 1.00 91.38 190 TRP A N 1
ATOM 1518 C CA . TRP A 1 190 ? 7.354 5.598 -18.619 1.00 91.38 190 TRP A CA 1
ATOM 1519 C C . TRP A 1 190 ? 5.989 5.512 -17.936 1.00 91.38 190 TRP A C 1
ATOM 1521 O O . TRP A 1 190 ? 5.606 4.442 -17.465 1.00 91.38 190 TRP A O 1
ATOM 1531 N N . ILE A 1 191 ? 5.239 6.615 -17.905 1.00 90.56 191 ILE A N 1
ATOM 1532 C CA . ILE A 1 191 ? 3.863 6.620 -17.394 1.00 90.56 191 ILE A CA 1
ATOM 1533 C C . ILE A 1 191 ? 2.970 5.777 -18.310 1.00 90.56 191 ILE A C 1
ATOM 1535 O O . ILE A 1 191 ? 2.197 4.959 -17.815 1.00 90.56 191 ILE A O 1
ATOM 1539 N N . ALA A 1 192 ? 3.103 5.923 -19.631 1.00 92.75 192 ALA A N 1
ATOM 1540 C CA . ALA A 1 192 ? 2.359 5.136 -20.609 1.00 92.75 192 ALA A CA 1
ATOM 1541 C C . ALA A 1 192 ? 2.689 3.639 -20.501 1.00 92.75 192 ALA A C 1
ATOM 1543 O O . ALA A 1 192 ? 1.772 2.821 -20.422 1.00 92.75 192 ALA A O 1
ATOM 1544 N N . VAL A 1 193 ? 3.976 3.285 -20.391 1.00 94.25 193 VAL A N 1
ATOM 1545 C CA . VAL A 1 193 ? 4.433 1.899 -20.183 1.00 94.25 193 VAL A CA 1
ATOM 1546 C C . VAL A 1 193 ? 3.841 1.302 -18.906 1.00 94.25 193 VAL A C 1
ATOM 1548 O O . VAL A 1 193 ? 3.277 0.207 -18.946 1.00 94.25 193 VAL A O 1
ATOM 1551 N N . MET A 1 194 ? 3.917 2.016 -17.778 1.00 94.50 194 MET A N 1
ATOM 1552 C CA . MET A 1 194 ? 3.335 1.560 -16.512 1.00 94.50 194 MET A CA 1
ATOM 1553 C C . MET A 1 194 ? 1.820 1.361 -16.636 1.00 94.50 194 MET A C 1
ATOM 1555 O O . MET A 1 194 ? 1.308 0.320 -16.224 1.00 94.50 194 MET A O 1
ATOM 1559 N N . ASN A 1 195 ? 1.104 2.332 -17.208 1.00 93.62 195 ASN A N 1
ATOM 1560 C CA . ASN A 1 195 ? -0.350 2.271 -17.352 1.00 93.62 195 ASN A CA 1
ATOM 1561 C C . ASN A 1 195 ? -0.777 1.088 -18.228 1.00 93.62 195 ASN A C 1
ATOM 1563 O O . ASN A 1 195 ? -1.670 0.338 -17.838 1.00 93.62 195 ASN A O 1
ATOM 1567 N N . ALA A 1 196 ? -0.118 0.884 -19.372 1.00 95.88 196 ALA A N 1
ATOM 1568 C CA . ALA A 1 196 ? -0.387 -0.246 -20.258 1.00 95.88 196 ALA A CA 1
ATOM 1569 C C . ALA A 1 196 ? -0.107 -1.587 -19.561 1.00 95.88 196 ALA A C 1
ATOM 1571 O O . ALA A 1 196 ? -0.949 -2.487 -19.583 1.00 95.88 196 ALA A O 1
ATOM 1572 N N . TYR A 1 197 ? 1.037 -1.697 -18.875 1.00 96.88 197 TYR A N 1
ATOM 1573 C CA . TYR A 1 197 ? 1.403 -2.891 -18.116 1.00 96.88 197 TYR A CA 1
ATOM 1574 C C . TYR A 1 197 ? 0.372 -3.236 -17.037 1.00 96.88 197 TYR A C 1
ATOM 1576 O O . TYR A 1 197 ? -0.020 -4.399 -16.919 1.00 96.88 197 TYR A O 1
ATOM 1584 N N . CYS A 1 198 ? -0.064 -2.235 -16.266 1.00 96.56 198 CYS A N 1
ATOM 1585 C CA . CYS A 1 198 ? -1.017 -2.426 -15.180 1.00 96.56 198 CYS A CA 1
ATOM 1586 C C . CYS A 1 198 ? -2.407 -2.774 -15.709 1.00 96.56 198 CYS A C 1
ATOM 1588 O O . CYS A 1 198 ? -3.001 -3.744 -15.239 1.00 96.56 198 CYS A O 1
ATOM 1590 N N . LYS A 1 199 ? -2.890 -2.054 -16.732 1.00 95.25 199 LYS A N 1
ATOM 1591 C CA . LYS A 1 199 ? -4.193 -2.313 -17.363 1.00 95.25 199 LYS A CA 1
ATOM 1592 C C . LYS A 1 199 ? -4.290 -3.752 -17.864 1.00 95.25 199 LYS A C 1
ATOM 1594 O O . LYS A 1 199 ? -5.256 -4.435 -17.552 1.00 95.25 199 LYS A O 1
ATOM 1599 N N . HIS A 1 200 ? -3.270 -4.231 -18.577 1.00 96.44 200 HIS A N 1
ATOM 1600 C CA . HIS A 1 200 ? -3.260 -5.590 -19.128 1.00 96.44 200 HIS A CA 1
ATOM 1601 C C . HIS A 1 200 ? -3.283 -6.691 -18.051 1.00 96.44 200 HIS A C 1
ATOM 1603 O O . HIS A 1 200 ? -3.728 -7.800 -18.317 1.00 96.44 200 HIS A O 1
ATOM 1609 N N . ARG A 1 201 ? -2.811 -6.404 -16.831 1.00 96.94 201 ARG A N 1
ATOM 1610 C CA . ARG A 1 201 ? -2.697 -7.387 -15.736 1.00 96.94 201 ARG A CA 1
ATOM 1611 C C . ARG A 1 201 ? -3.744 -7.213 -14.635 1.00 96.94 201 ARG A C 1
ATOM 1613 O O . ARG A 1 201 ? -3.710 -7.929 -13.635 1.00 96.94 201 ARG A O 1
ATOM 1620 N N . GLY A 1 202 ? -4.658 -6.253 -14.787 1.00 96.00 202 GLY A N 1
ATOM 1621 C CA . GLY A 1 202 ? -5.619 -5.904 -13.741 1.00 96.00 202 GLY A CA 1
ATOM 1622 C C . GLY A 1 202 ? -4.937 -5.406 -12.461 1.00 96.00 202 GLY A C 1
ATOM 1623 O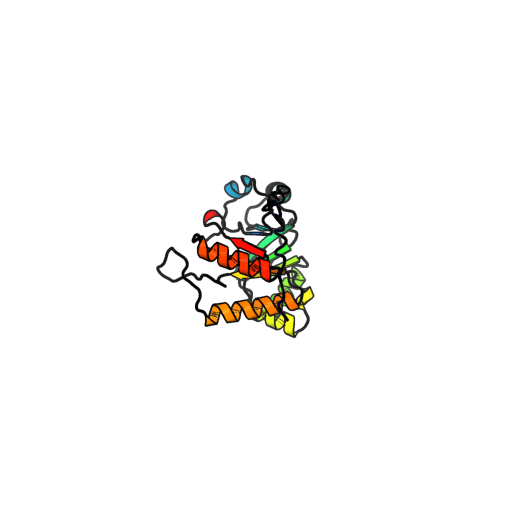 O . GLY A 1 202 ? -5.333 -5.797 -11.359 1.00 96.00 202 GLY A O 1
ATOM 1624 N N . TYR A 1 203 ? -3.865 -4.622 -12.612 1.00 96.75 203 TYR A N 1
ATOM 1625 C CA . TYR A 1 203 ? -3.192 -3.904 -11.525 1.00 96.75 203 TYR A CA 1
ATOM 1626 C C . TYR A 1 203 ? -3.630 -2.439 -11.522 1.00 96.75 203 TYR A C 1
ATOM 1628 O O . TYR A 1 203 ? -4.079 -1.903 -12.537 1.00 96.75 203 TYR A O 1
ATOM 1636 N N . HIS A 1 204 ? -3.405 -1.761 -10.404 1.00 94.38 204 HIS A N 1
ATOM 1637 C CA . HIS A 1 204 ? -3.632 -0.331 -10.260 1.00 94.38 204 HIS A CA 1
ATOM 1638 C C . HIS A 1 204 ? -2.324 0.427 -10.498 1.00 94.38 204 HIS A C 1
ATOM 1640 O O . HIS A 1 204 ? -1.308 0.161 -9.854 1.00 94.38 204 HIS A O 1
ATOM 1646 N N . ALA A 1 205 ? -2.342 1.390 -11.416 1.00 91.94 205 ALA A N 1
ATOM 1647 C CA . ALA A 1 205 ? -1.201 2.260 -11.674 1.00 91.94 205 ALA A CA 1
ATOM 1648 C C . ALA A 1 205 ? -1.321 3.553 -10.858 1.00 91.94 205 ALA A C 1
ATOM 1650 O O . ALA A 1 205 ? -2.352 4.227 -10.903 1.00 91.94 205 ALA A O 1
ATOM 1651 N N . MET A 1 206 ? -0.255 3.940 -10.155 1.00 87.75 206 MET A N 1
ATOM 1652 C CA . MET A 1 206 ? -0.187 5.215 -9.448 1.00 87.75 206 MET A CA 1
ATOM 1653 C C . MET A 1 206 ? 1.054 6.005 -9.860 1.00 87.75 206 MET A C 1
ATOM 1655 O O . MET A 1 206 ? 2.192 5.648 -9.555 1.00 87.75 206 MET A O 1
ATOM 1659 N N . GLN A 1 207 ? 0.816 7.149 -10.498 1.00 80.38 207 GLN A N 1
ATOM 1660 C CA . GLN A 1 207 ? 1.847 8.156 -10.707 1.00 80.38 207 GLN A CA 1
ATOM 1661 C C . GLN A 1 207 ? 1.926 9.075 -9.485 1.00 80.38 207 GLN A C 1
ATOM 1663 O O . GLN A 1 207 ? 0.960 9.769 -9.155 1.00 80.38 207 GLN A O 1
ATOM 1668 N N . VAL A 1 208 ? 3.096 9.153 -8.854 1.00 73.06 208 VAL A N 1
ATOM 1669 C CA . VAL A 1 208 ? 3.297 10.042 -7.704 1.00 73.06 208 VAL A CA 1
ATOM 1670 C C . VAL A 1 208 ? 3.864 11.378 -8.160 1.00 73.06 208 VAL A C 1
ATOM 1672 O O . VAL A 1 208 ? 4.960 11.470 -8.718 1.00 73.06 208 VAL A O 1
ATOM 1675 N N . LYS A 1 209 ? 3.119 12.454 -7.896 1.00 67.94 209 LYS A N 1
ATOM 1676 C CA . LYS A 1 209 ? 3.610 13.824 -8.075 1.00 67.94 209 LYS A CA 1
ATOM 1677 C C . LYS A 1 209 ? 4.485 14.207 -6.879 1.00 67.94 209 LYS A C 1
ATOM 1679 O O . LYS A 1 209 ? 4.174 13.867 -5.746 1.00 67.94 209 LYS A O 1
ATOM 1684 N N . LYS A 1 210 ? 5.563 14.960 -7.124 1.00 57.28 210 LYS A N 1
ATOM 1685 C CA . LYS A 1 210 ? 6.588 15.323 -6.120 1.00 57.28 210 LYS A CA 1
ATOM 1686 C C . LYS A 1 210 ? 6.026 15.965 -4.835 1.00 57.28 210 LYS A C 1
ATOM 1688 O O . LYS A 1 210 ? 6.638 15.817 -3.791 1.00 57.28 210 LYS A O 1
ATOM 1693 N N . ALA A 1 211 ? 4.880 16.646 -4.905 1.00 54.81 211 ALA A N 1
ATOM 1694 C CA . ALA A 1 211 ? 4.220 17.261 -3.748 1.00 54.81 211 ALA A CA 1
ATOM 1695 C C . ALA A 1 211 ? 3.570 16.251 -2.780 1.00 54.81 211 ALA A C 1
ATOM 1697 O O . ALA A 1 211 ? 3.179 16.622 -1.681 1.00 54.81 211 ALA A O 1
ATOM 1698 N N . ASN A 1 212 ? 3.442 14.986 -3.185 1.00 55.56 212 ASN A N 1
ATOM 1699 C CA . ASN A 1 212 ? 2.673 13.980 -2.459 1.00 55.56 212 ASN A CA 1
ATOM 1700 C C . ASN A 1 212 ? 3.543 13.107 -1.534 1.00 55.56 212 ASN A C 1
ATOM 1702 O O . ASN A 1 212 ? 3.010 12.363 -0.717 1.00 55.56 212 ASN A O 1
ATOM 1706 N N . TYR A 1 213 ? 4.875 13.195 -1.626 1.00 50.38 213 TYR A N 1
ATOM 1707 C CA . TYR A 1 213 ? 5.777 12.308 -0.891 1.00 50.38 213 TYR A CA 1
ATOM 1708 C C . TYR A 1 213 ? 6.945 13.070 -0.263 1.00 50.38 213 TYR A C 1
ATOM 1710 O O . TYR A 1 213 ? 7.646 13.818 -0.948 1.00 50.38 213 TYR A O 1
ATOM 1718 N N . SER A 1 214 ? 7.167 12.861 1.035 1.00 42.75 214 SER A N 1
ATOM 1719 C CA . SER A 1 214 ? 8.364 13.326 1.724 1.00 42.75 214 SER A CA 1
ATOM 1720 C C . SER A 1 214 ? 9.479 12.374 1.338 1.00 42.75 214 SER A C 1
ATOM 1722 O O . SER A 1 214 ? 9.337 11.166 1.515 1.00 42.75 214 SER A O 1
ATOM 1724 N N . LYS A 1 215 ? 10.587 12.901 0.815 1.00 39.22 215 LYS A N 1
ATOM 1725 C CA . LYS A 1 215 ? 11.829 12.133 0.845 1.00 39.22 215 LYS A CA 1
ATOM 1726 C C . LYS A 1 215 ? 12.144 11.903 2.321 1.00 39.22 215 LYS A C 1
ATOM 1728 O O . LYS A 1 215 ? 12.336 12.881 3.037 1.00 39.22 215 LYS A O 1
ATOM 1733 N N . GLU A 1 216 ? 12.055 10.652 2.755 1.00 36.03 216 GLU A N 1
ATOM 1734 C CA . GLU A 1 216 ? 12.768 10.217 3.954 1.00 36.03 216 GLU A CA 1
ATOM 1735 C C . GLU A 1 216 ? 14.272 10.347 3.716 1.00 36.03 216 GLU A C 1
ATOM 1737 O O . GLU A 1 216 ? 14.704 10.108 2.559 1.00 36.03 216 GLU A O 1
#

Radius of gyration: 21.2 Å; chains: 1; bounding box: 44×45×79 Å

Secondary structure (DSSP, 8-state):
-------------------------EEEEE-TT--HHHHTT----EEEEEE--TT--HHHHHHHHTTEEEEEEEEETTT-----TT-SEEEEE-GGGS-HHHHHHHHHHH-SEEEEES-HHHHHHHHHTT-GGG-SEEEEE-SSEE--TT-SS-EEPPHHHHHHHHHHHHHHHHTT-EEEEEE----HHHHHHHHHHHHHHTPEEEEPPGGG----

Sequence (216 aa):
MLCLFLLVGCHSKPSSHIKDRIHYNSEMGILTGMKKDQLMKIKKKYNRLVVSSKGLSKEDLAFLRKHANKLYAKIDMRKDRNKVKGFDGYFLTHTEDYSYDEVVSTIKSLNSSIIIHNGKSFVLKLIKNKQTSLIEAISQESVFTSSKKGLKTRVPTSKKKSDALKDYLAVAKKNKLEVFVIEFTKKSDWIAVMNAYCKHRGYHAMQVKKANYSKE

Foldseek 3Di:
DDDDDDPPPPPDDPPPDDPPPPPPQPQEAQQQQADLVRLLPDPAAHQEYEYAPPPDDPVSLVSVVVRYVFYEHEDAVVPDLDADPSGQYYEYEPPVVDDLVVVLVSLVRNVHEYEYEACLVSVVVCVVVVNCVSHQAYEYEQLFWDDDPPDPATDGDDPVSNVVVVVSQLSCVVSNHAYEYEYAHPDPVSLVVQVVSCVVRVHRYDHDDPSRDDDD

pLDDT: mean 86.06, std 20.1, range [30.59, 98.81]

Organism: NCBI:txid1630